Protein 9FD0 (pdb70)

GO terms:
  GO:0004169 dolichyl-phosphate-mannose-protein mannosyltransferase activity (F, IDA)
  GO:1900101 regulation of endoplasmic reticulum unfolded protein response (P, IGI)
  GO:0035269 protein O-linked glycosylation via mannose (P, IMP)
  GO:0005783 endoplasmic reticulum (C, HDA)
  GO:0004169 dolichyl-phosphate-mannose-protein mannosyltransferase activity (F, IMP)
  GO:0006493 protein O-linked glycosylation (P, IMP)
  GO:0097586 dolichyl-phosphate-mannose-protein mannosyltransferase Pmt4p homodimer complex (C, IPI)
  GO:0042802 identical protein binding (F, IPI)
  GO:0035269 protein O-linked glycosylation via mannose (P, IDA)
  GO:0005789 endoplasmic reticulum membrane (C, IDA)

Nearest PDB structures (foldseek):
  3mal-assembly2_B  TM=9.176E-01  e=1.735E-12  Arabidopsis thaliana
  1t9f-assembly1_A  TM=8.765E-01  e=1.478E-12  Caenorhabditis elegans
  6p28-assembly1_A  TM=8.175E-01  e=3.660E-12  Saccharomyces cerevisiae
  8tkf-assembly1_A  TM=7.641E-01  e=5.743E-09  Homo sapiens
  8tkd-assembly1_A  TM=7.663E-01  e=5.999E-08  Homo sapiens

InterPro domains:
  IPR003342 ArnT-like, N-terminal domain [PF02366] (58-305)
  IPR016093 MIR motif [PF02815] (345-503)
  IPR016093 MIR motif [PS50919] (331-391)
  IPR016093 MIR motif [PS50919] (399-458)
  IPR016093 MIR motif [PS50919] (464-521)
  IPR016093 MIR motif [SM00472] (331-391)
  IPR016093 MIR motif [SM00472] (399-458)
  IPR016093 MIR motif [SM00472] (464-521)
  IPR027005 O-mannosyl-transferase-like [PTHR10050] (36-755)
  IPR032421 Protein O-mannosyl-transferase, C-terminal four TM domain [PF16192] (541-755)
  IPR036300 Mir domain superfamily [SSF82109] (332-521)

Sequence (218 aa):
HHHHHPMSDSKTVNYFDIITIKHQDTDAFLHSHLARYPQRYEDGRISSAGQQVTGYTHPDFNNQWEVVLPPHGSDVGKGQAVLLNQHIRLRHVATDTYLLAHDVASPFYPTNEEITTVTLEEGDGELYPETLFAFQPLKKSDEGHVLKSKTVSFRLFHVDTSVALWTHNDELLPDWGFQQQEINGNKKVIDPSNNWVVDEIVNLDEVRKVYIPKVVKPL

Organism: Saccharomyces cerevisiae (strain ATCC 204508 / S288c) (NCBI:txid559292)

Solvent-accessible surface area: 11034 Å² total; per-residue (Å²): 199,130,92,131,47,69,131,93,45,24,18,38,0,10,6,53,0,33,0,9,0,47,0,72,97,19,86,0,15,0,7,0,20,142,30,137,5,34,144,154,12,158,98,34,55,105,11,49,38,8,8,1,1,0,2,58,62,99,120,60,115,37,1,30,0,27,0,24,17,42,92,88,51,148,31,45,152,58,74,24,0,48,9,58,58,79,0,7,0,48,0,33,39,30,65,15,14,0,2,0,29,117,41,27,0,6,58,68,78,100,18,6,0,0,3,8,16,71,68,156,80,0,59,40,172,60,39,65,42,0,21,0,4,0,30,7,70,146,177,98,50,81,41,95,62,0,69,1,62,96,28,40,0,26,0,34,0,47,78,37,62,1,0,0,33,2,12,88,113,91,83,5,44,112,60,0,114,110,23,8,1,0,0,0,16,119,127,32,138,41,98,23,0,19,0,21,0,25,54,13,62,55,28,58,111,132,29,75,53,68,122,48,196,140,135,177,122,227

Radius of gyration: 17.71 Å; Cα contacts (8 Å, |Δi|>4): 526; chains: 1; bounding box: 41×59×38 Å

Secondary structure (DSSP, 8-state):
--EEPPTTS--B-BTT-EEEEEETTT-PEEEEEEEE--SB-TTS-B----EEEEEE-S--GGG-EEEEPPTT----TT-B-BTT-EEEEEETTTTEEEEEEEEE-SS-TTSEEEEEE-HHHHTTTTGGGG-EEEE-SSGGGTTPBPBTTT--EEEEETTTTEEEEE--SS---GGGTTPEEEEEES-TT-GGGEEEEEEETT--HHHHEEPPPPPPP-

Structure (mmCIF, N/CA/C/O backbone):
data_9FD0
#
_entry.id   9FD0
#
_cell.length_a   48.593
_cell.length_b   56.767
_cell.length_c   78.216
_cell.angle_alpha   90.00
_cell.angle_beta   90.00
_cell.angle_gamma   90.00
#
_symmetry.space_group_name_H-M   'P 21 21 21'
#
loop_
_entity.id
_entity.type
_entity.pdbx_description
1 polymer 'Dolichyl-phosphate-mannose--protein mannosyltransferase 4'
2 non-polymer '4-(2-HYDROXYETHYL)-1-PIPERAZINE ETHANESULFONIC ACID'
3 non-polymer GLYCEROL
4 water water
#
loop_
_atom_site.group_PDB
_atom_site.id
_atom_site.type_symbol
_atom_site.label_atom_id
_atom_site.label_alt_id
_atom_site.label_comp_id
_atom_site.label_asym_id
_atom_site.label_entity_id
_atom_site.label_seq_id
_atom_site.pdbx_PDB_ins_code
_atom_site.Cartn_x
_atom_site.Cartn_y
_atom_site.Cartn_z
_atom_site.occupancy
_atom_site.B_iso_or_equiv
_atom_site.auth_seq_id
_atom_site.auth_comp_id
_atom_site.auth_asym_id
_atom_site.auth_atom_id
_atom_site.pdbx_PDB_model_num
ATOM 1 N N . HIS A 1 4 ? 6.497 37.937 -5.007 1.00 31.15 322 HIS A N 1
ATOM 2 C CA . HIS A 1 4 ? 7.570 36.936 -5.011 1.00 30.68 322 HIS A CA 1
ATOM 3 C C . HIS A 1 4 ? 7.033 35.488 -5.139 1.00 28.56 322 HIS A C 1
ATOM 4 O O . HIS A 1 4 ? 7.328 34.767 -6.117 1.00 29.61 322 HIS A O 1
ATOM 12 N N . HIS A 1 5 ? 6.187 35.095 -4.182 1.00 26.77 323 HIS A N 1
ATOM 13 C CA . HIS A 1 5 ? 5.578 33.764 -4.201 1.00 25.33 323 HIS A CA 1
ATOM 14 C C . HIS A 1 5 ? 4.493 33.644 -5.246 1.00 23.27 323 HIS A C 1
ATOM 15 O O . HIS A 1 5 ? 3.663 34.542 -5.393 1.00 24.45 323 HIS A O 1
ATOM 29 N N . HIS A 1 6 ? 4.499 32.523 -5.978 1.00 18.64 324 HIS A N 1
ATOM 30 C CA . HIS A 1 6 ? 3.406 32.161 -6.862 1.00 17.71 324 HIS A CA 1
ATOM 31 C C . HIS A 1 6 ? 2.749 30.862 -6.389 1.00 15.42 324 HIS A C 1
ATOM 32 O O . HIS A 1 6 ? 3.292 30.118 -5.556 1.00 16.52 324 HIS A O 1
ATOM 46 N N . HIS A 1 7 ? 1.545 30.621 -6.878 1.00 15.09 325 HIS A N 1
ATOM 47 C CA . HIS A 1 7 ? 0.849 29.372 -6.590 1.00 16.19 325 HIS A CA 1
ATOM 48 C C . HIS A 1 7 ? 0.923 28.456 -7.811 1.00 14.02 325 HIS A C 1
ATOM 49 O O . HIS A 1 7 ? 0.643 28.891 -8.941 1.00 14.38 325 HIS A O 1
ATOM 63 N N . HIS A 1 8 ? 1.353 27.211 -7.586 1.00 12.94 326 HIS A N 1
ATOM 64 C CA . HIS A 1 8 ? 1.388 26.278 -8.694 1.00 12.85 326 HIS A CA 1
ATOM 65 C C . HIS A 1 8 ? 0.001 26.116 -9.303 1.00 13.56 326 HIS A C 1
ATOM 66 O O . HIS A 1 8 ? -0.975 25.859 -8.601 1.00 13.81 326 HIS A O 1
ATOM 80 N N . PRO A 1 9 ? -0.101 26.110 -10.631 1.00 13.51 327 PRO A N 1
ATOM 81 C CA . PRO A 1 9 ? -1.312 25.607 -11.259 1.00 13.45 327 PRO A CA 1
ATOM 82 C C . PRO A 1 9 ? -1.463 24.116 -11.039 1.00 14.53 327 PRO A C 1
ATOM 83 O O . PRO A 1 9 ? -0.518 23.417 -10.668 1.00 13.95 327 PRO A O 1
ATOM 94 N N . MET A 1 10 ? -2.681 23.639 -11.329 1.00 15.75 328 MET A N 1
ATOM 95 C CA . MET A 1 10 ? -2.990 22.230 -11.194 1.00 19.18 328 MET A CA 1
ATOM 96 C C . MET A 1 10 ? -2.071 21.379 -12.049 1.00 18.39 328 MET A C 1
ATOM 97 O O . MET A 1 10 ? -1.746 20.255 -11.695 1.00 19.36 328 MET A O 1
ATOM 111 N N . SER A 1 11 ? -1.652 21.904 -13.169 1.00 17.27 329 SER A N 1
ATOM 112 C CA . SER A 1 11 ? -0.996 21.115 -14.186 1.00 17.28 329 SER A CA 1
ATOM 113 C C . SER A 1 11 ? 0.511 20.923 -13.937 1.00 17.14 329 SER A C 1
ATOM 114 O O . SER A 1 11 ? 1.102 20.125 -14.687 1.00 18.86 329 SER A O 1
ATOM 122 N N . ASP A 1 12 ? 1.127 21.670 -12.988 1.00 17.60 330 ASP A N 1
ATOM 123 C CA . ASP A 1 12 ? 2.527 21.674 -12.597 1.00 18.05 330 ASP A CA 1
ATOM 124 C C . ASP A 1 12 ? 2.822 20.395 -11.783 1.00 15.87 330 ASP A C 1
ATOM 125 O O . ASP A 1 12 ? 1.933 19.813 -11.120 1.00 16.39 330 ASP A O 1
ATOM 134 N N . SER A 1 13 ? 4.094 19.999 -11.786 1.00 15.62 331 SER A N 1
ATOM 135 C CA . SER A 1 13 ? 4.598 18.889 -10.969 1.00 14.67 331 SER A CA 1
ATOM 136 C C . SER A 1 13 ? 4.883 19.289 -9.526 1.00 13.73 331 SER A C 1
ATOM 137 O O . SER A 1 13 ? 5.265 20.426 -9.238 1.00 15.43 331 SER A O 1
ATOM 145 N N . LYS A 1 14 ? 4.640 18.358 -8.604 1.00 12.22 332 LYS A N 1
ATOM 146 C CA . LYS A 1 14 ? 5.044 18.483 -7.204 1.00 12.20 332 LYS A CA 1
ATOM 147 C C . LYS A 1 14 ? 5.688 17.197 -6.740 1.00 11.93 332 LYS A C 1
ATOM 148 O O . LYS A 1 14 ? 5.382 16.121 -7.264 1.00 12.05 332 LYS A O 1
ATOM 167 N N . THR A 1 15 ? 6.544 17.284 -5.721 1.00 12.42 333 THR A N 1
ATOM 168 C CA . THR A 1 15 ? 7.066 16.052 -5.113 1.00 11.30 333 THR A CA 1
ATOM 169 C C . THR A 1 15 ? 5.962 15.263 -4.440 1.00 11.16 333 THR A C 1
ATOM 170 O O . THR A 1 15 ? 5.081 15.827 -3.780 1.00 12.27 333 THR A O 1
ATOM 181 N N . VAL A 1 16 ? 6.003 13.929 -4.615 1.00 9.92 334 VAL A N 1
ATOM 182 C CA . VAL A 1 16 ? 5.084 13.041 -3.944 1.00 9.74 334 VAL A CA 1
ATOM 183 C C . VAL A 1 16 ? 5.719 12.549 -2.652 1.00 9.94 334 VAL A C 1
ATOM 184 O O . VAL A 1 16 ? 6.887 12.104 -2.632 1.00 10.97 334 VAL A O 1
ATOM 197 N N . ASN A 1 17 ? 4.989 12.721 -1.543 1.00 9.23 335 ASN A N 1
ATOM 198 C CA . ASN A 1 17 ? 5.457 12.311 -0.225 1.00 9.76 335 ASN A CA 1
ATOM 199 C C . ASN A 1 17 ? 4.638 11.126 0.309 1.00 9.94 335 ASN A C 1
ATOM 200 O O . ASN A 1 17 ? 3.481 10.935 -0.034 1.00 10.54 335 ASN A O 1
ATOM 211 N N . TYR A 1 18 ? 5.236 10.383 1.246 1.00 11.28 336 TYR A N 1
ATOM 212 C CA . TYR A 1 18 ? 4.481 9.355 1.935 1.00 12.57 336 TYR A CA 1
ATOM 213 C C . TYR A 1 18 ? 3.284 10.007 2.587 1.00 9.80 336 TYR A C 1
ATOM 214 O O . TYR A 1 18 ? 3.350 11.143 3.081 1.00 12.24 336 TYR A O 1
ATOM 232 N N . PHE A 1 19 ? 2.179 9.283 2.620 1.00 10.29 337 PHE A N 1
ATOM 233 C CA . PHE A 1 19 ? 0.886 9.686 3.135 1.00 11.94 337 PHE A CA 1
ATOM 234 C C . PHE A 1 19 ? 0.161 10.639 2.235 1.00 11.55 337 PHE A C 1
ATOM 235 O O . PHE A 1 19 ? -0.957 11.020 2.544 1.00 13.58 337 PHE A O 1
ATOM 252 N N . ASP A 1 20 ? 0.712 10.963 1.086 1.00 10.27 338 ASP A N 1
ATOM 253 C CA . ASP A 1 20 ? -0.090 11.640 0.097 1.00 9.82 338 ASP A CA 1
ATOM 254 C C . ASP A 1 20 ? -1.193 10.737 -0.413 1.00 9.24 338 ASP A C 1
ATOM 255 O O . ASP A 1 20 ? -1.029 9.501 -0.500 1.00 9.94 338 ASP A O 1
ATOM 264 N N . ILE A 1 21 ? -2.277 11.359 -0.844 1.00 10.54 339 ILE A N 1
ATOM 265 C CA . ILE A 1 21 ? -3.343 10.691 -1.576 1.00 10.75 339 ILE A CA 1
ATOM 266 C C . ILE A 1 21 ? -3.191 11.121 -3.029 1.00 11.21 339 ILE A C 1
ATOM 267 O O . ILE A 1 21 ? -3.146 12.300 -3.325 1.00 11.09 339 ILE A O 1
ATOM 283 N N . ILE A 1 22 ? -2.989 10.143 -3.868 1.00 9.53 340 ILE A N 1
ATOM 284 C CA . ILE A 1 22 ? -2.618 10.365 -5.259 1.00 9.63 340 ILE A CA 1
ATOM 285 C C . ILE A 1 22 ? -3.587 9.650 -6.200 1.00 9.65 340 ILE A C 1
ATOM 286 O O . ILE A 1 22 ? -4.277 8.673 -5.854 1.00 9.22 340 ILE A O 1
ATOM 302 N N . THR A 1 23 ? -3.540 10.081 -7.465 1.00 8.19 341 THR A N 1
ATOM 303 C CA . THR A 1 23 ? -4.104 9.306 -8.575 1.00 8.73 341 THR A CA 1
ATOM 304 C C . THR A 1 23 ? -2.949 8.929 -9.500 1.00 8.46 341 THR A C 1
ATOM 305 O O . THR A 1 23 ? -1.948 9.624 -9.586 1.00 8.38 341 THR A O 1
ATOM 316 N N . ILE A 1 24 ? -3.079 7.771 -10.163 1.00 8.32 342 ILE A N 1
ATOM 317 C CA . ILE A 1 24 ? -2.028 7.134 -10.945 1.00 8.93 342 ILE A CA 1
ATOM 318 C C . ILE A 1 24 ? -2.590 6.831 -12.330 1.00 8.30 342 ILE A C 1
ATOM 319 O O . ILE A 1 24 ? -3.634 6.196 -12.448 1.00 8.29 342 ILE A O 1
ATOM 335 N N . LYS A 1 25 ? -1.987 7.420 -13.351 1.00 9.10 343 LYS A N 1
ATOM 336 C CA . LYS A 1 25 ? -2.497 7.442 -14.716 1.00 9.39 343 LYS A CA 1
ATOM 337 C C . LYS A 1 25 ? -1.571 6.656 -15.638 1.00 6.92 343 LYS A C 1
ATOM 338 O O . LYS A 1 25 ? -0.344 6.848 -15.664 1.00 5.63 343 LYS A O 1
ATOM 357 N N . HIS A 1 26 ? -2.196 5.862 -16.489 1.00 8.92 344 HIS A N 1
ATOM 358 C CA . HIS A 1 26 ? -1.487 5.026 -17.449 1.00 8.59 344 HIS A CA 1
ATOM 359 C C . HIS A 1 26 ? -1.153 5.843 -18.713 1.00 8.15 344 HIS A C 1
ATOM 360 O O . HIS A 1 26 ? -2.028 6.545 -19.251 1.00 9.51 344 HIS A O 1
ATOM 374 N N . GLN A 1 27 ? 0.111 5.786 -19.131 1.00 7.22 345 GLN A N 1
ATOM 375 C CA . GLN A 1 27 ? 0.521 6.716 -20.202 1.00 8.86 345 GLN A CA 1
ATOM 376 C C . GLN A 1 27 ? -0.193 6.418 -21.515 1.00 9.69 345 GLN A C 1
ATOM 377 O O . GLN A 1 27 ? -0.579 7.325 -22.244 1.00 11.25 345 GLN A O 1
ATOM 391 N N . ASP A 1 28 ? -0.302 5.148 -21.868 1.00 9.56 346 ASP A N 1
ATOM 392 C CA . ASP A 1 28 ? -0.797 4.885 -23.222 1.00 10.07 346 ASP A CA 1
ATOM 393 C C . ASP A 1 28 ? -2.300 5.055 -23.382 1.00 11.28 346 ASP A C 1
ATOM 394 O O . ASP A 1 28 ? -2.749 5.399 -24.490 1.00 13.67 346 ASP A O 1
ATOM 403 N N . THR A 1 29 ? -3.088 4.845 -22.316 1.00 9.37 347 THR A N 1
ATOM 404 C CA . THR A 1 29 ? -4.537 4.906 -22.393 1.00 9.47 347 THR A CA 1
ATOM 405 C C . THR A 1 29 ? -5.156 6.097 -21.629 1.00 10.30 347 THR A C 1
ATOM 406 O O . THR A 1 29 ? -6.355 6.343 -21.746 1.00 11.19 347 THR A O 1
ATOM 417 N N . ASP A 1 30 ? -4.377 6.793 -20.804 1.00 9.58 348 ASP A N 1
ATOM 418 C CA . ASP A 1 30 ? -4.891 7.883 -19.993 1.00 9.57 348 ASP A CA 1
ATOM 419 C C . ASP A 1 30 ? -5.859 7.414 -18.925 1.00 9.01 348 ASP A C 1
ATOM 420 O O . ASP A 1 30 ? -6.519 8.215 -18.265 1.00 10.12 348 ASP A O 1
ATOM 429 N N . ALA A 1 31 ? -5.895 6.119 -18.636 1.00 8.40 349 ALA A N 1
ATOM 430 C CA . ALA A 1 31 ? -6.766 5.588 -17.588 1.00 7.72 349 ALA A CA 1
ATOM 431 C C . ALA A 1 31 ? -6.142 5.695 -16.197 1.00 7.32 349 ALA A C 1
ATOM 432 O O . ALA A 1 31 ? -4.956 5.546 -16.023 1.00 7.67 349 ALA A O 1
ATOM 439 N N . PHE A 1 32 ? -6.982 5.969 -15.196 1.00 8.47 350 PHE A N 1
ATOM 440 C CA . PHE A 1 32 ? -6.575 5.981 -13.796 1.00 8.19 350 PHE A CA 1
ATOM 441 C C . PHE A 1 32 ? -6.704 4.605 -13.212 1.00 8.54 350 PHE A C 1
ATOM 442 O O . PHE A 1 32 ? -7.689 3.926 -13.478 1.00 9.24 350 PHE A O 1
ATOM 459 N N . LEU A 1 33 ? -5.747 4.262 -12.350 1.00 7.68 351 LEU A N 1
ATOM 460 C CA . LEU A 1 33 ? -5.881 3.081 -11.488 1.00 8.30 351 LEU A CA 1
ATOM 461 C C . LEU A 1 33 ? -7.075 3.276 -10.572 1.00 8.82 351 LEU A C 1
ATOM 462 O O . LEU A 1 33 ? -7.118 4.230 -9.803 1.00 8.58 351 LEU A O 1
ATOM 478 N N . HIS A 1 34 ? -8.044 2.384 -10.620 1.00 8.43 352 HIS A N 1
ATOM 479 C CA . HIS A 1 34 ? -9.382 2.569 -10.063 1.00 8.55 352 HIS A CA 1
ATOM 480 C C . HIS A 1 34 ? -9.805 1.320 -9.326 1.00 9.85 352 HIS A C 1
ATOM 481 O O . HIS A 1 34 ? -9.396 0.209 -9.667 1.00 8.10 352 HIS A O 1
ATOM 495 N N . SER A 1 35 ? -10.573 1.500 -8.278 1.00 9.64 353 SER A N 1
ATOM 496 C CA . SER A 1 35 ? -11.200 0.358 -7.631 1.00 8.57 353 SER A CA 1
ATOM 497 C C . SER A 1 35 ? -12.593 0.764 -7.142 1.00 9.56 353 SER A C 1
ATOM 498 O O . SER A 1 35 ? -12.973 1.942 -7.147 1.00 10.16 353 SER A O 1
ATOM 506 N N . HIS A 1 36 ? -13.401 -0.223 -6.746 1.00 10.64 354 HIS A N 1
ATOM 507 C CA . HIS A 1 36 ? -14.780 0.022 -6.352 1.00 11.70 354 HIS A CA 1
ATOM 508 C C . HIS A 1 36 ? -15.265 -1.255 -5.651 1.00 12.16 354 HIS A C 1
ATOM 509 O O . HIS A 1 36 ? -14.513 -2.227 -5.504 1.00 14.06 354 HIS A O 1
ATOM 523 N N . LEU A 1 37 ? -16.503 -1.227 -5.144 1.00 12.14 355 LEU A N 1
ATOM 524 C CA . LEU A 1 37 ? -16.971 -2.337 -4.294 1.00 12.91 355 LEU A CA 1
ATOM 525 C C . LEU A 1 37 ? -17.175 -3.634 -5.063 1.00 12.74 355 LEU A C 1
ATOM 526 O O . LEU A 1 37 ? -17.132 -4.719 -4.460 1.00 13.48 355 LEU A O 1
ATOM 542 N N . ALA A 1 38 ? -17.448 -3.552 -6.356 1.00 12.09 356 ALA A N 1
ATOM 543 C CA . ALA A 1 38 ? -17.771 -4.742 -7.140 1.00 13.56 356 ALA A CA 1
ATOM 544 C C . ALA A 1 38 ? -16.620 -5.721 -7.100 1.00 12.99 356 ALA A C 1
ATOM 545 O O . ALA A 1 38 ? -15.451 -5.332 -7.095 1.00 12.19 356 ALA A O 1
ATOM 552 N N . ARG A 1 39 ? -16.975 -7.010 -7.152 1.00 14.34 357 ARG A N 1
ATOM 553 C CA . ARG A 1 39 ? -16.008 -8.082 -7.089 1.00 14.48 357 ARG A CA 1
ATOM 554 C C . ARG A 1 39 ? -15.872 -8.821 -8.423 1.00 13.47 357 ARG A C 1
ATOM 555 O O . ARG A 1 39 ? -16.782 -8.788 -9.260 1.00 14.23 357 ARG A O 1
ATOM 576 N N . TYR A 1 40 ? -14.759 -9.491 -8.606 1.00 12.30 358 TYR A N 1
ATOM 577 C CA . TYR A 1 40 ? -14.614 -10.330 -9.822 1.00 12.05 358 TYR A CA 1
ATOM 578 C C . TYR A 1 40 ? -15.640 -11.446 -9.776 1.00 13.53 358 TYR A C 1
ATOM 579 O O . TYR A 1 40 ? -15.896 -12.001 -8.684 1.00 14.88 358 TYR A O 1
ATOM 597 N N . PRO A 1 41 ? -16.191 -11.859 -10.923 1.00 14.36 359 PRO A N 1
ATOM 598 C CA . PRO A 1 41 ? -17.056 -13.041 -10.946 1.00 16.74 359 PRO A CA 1
ATOM 599 C C . PRO A 1 41 ? -16.313 -14.216 -10.373 1.00 16.92 359 PRO A C 1
ATOM 600 O O . PRO A 1 41 ? -15.117 -14.386 -10.583 1.00 16.51 359 PRO A O 1
ATOM 611 N N . GLN A 1 42 ? -17.059 -15.097 -9.693 1.00 19.08 360 GLN A N 1
ATOM 612 C CA . GLN A 1 42 ? -16.414 -16.264 -9.136 1.00 19.72 360 GLN A CA 1
ATOM 613 C C . GLN A 1 42 ? -15.763 -17.133 -10.201 1.00 19.40 360 GLN A C 1
ATOM 614 O O . GLN A 1 42 ? -14.645 -17.632 -10.028 1.00 19.02 360 GLN A O 1
ATOM 628 N N . ARG A 1 43 ? -16.440 -17.297 -11.323 1.00 19.26 361 ARG A N 1
ATOM 629 C CA . ARG A 1 43 ? -15.963 -18.130 -12.416 1.00 20.12 361 ARG A CA 1
ATOM 630 C C . ARG A 1 43 ? -16.182 -17.396 -13.721 1.00 21.25 361 ARG A C 1
ATOM 631 O O . ARG A 1 43 ? -17.240 -16.793 -13.935 1.00 21.95 361 ARG A O 1
ATOM 652 N N . TYR A 1 44 ? -15.159 -17.398 -14.572 1.00 21.04 362 TYR A N 1
ATOM 653 C CA . TYR A 1 44 ? -15.276 -16.786 -15.879 1.00 21.25 362 TYR A CA 1
ATOM 654 C C . TYR A 1 44 ? -15.956 -17.743 -16.851 1.00 22.93 362 TYR A C 1
ATOM 655 O O . TYR A 1 44 ? -16.138 -18.925 -16.564 1.00 24.00 362 TYR A O 1
ATOM 673 N N . GLU A 1 45 ? -16.280 -17.222 -18.052 1.00 25.50 363 GLU A N 1
ATOM 674 C CA . GLU A 1 45 ? -17.032 -18.020 -19.026 1.00 27.71 363 GLU A CA 1
ATOM 675 C C . GLU A 1 45 ? -16.247 -19.237 -19.502 1.00 26.16 363 GLU A C 1
ATOM 676 O O . GLU A 1 45 ? -16.855 -20.252 -19.892 1.00 27.23 363 GLU A O 1
ATOM 688 N N . ASP A 1 46 ? -14.920 -19.184 -19.454 1.00 24.63 364 ASP A N 1
ATOM 689 C CA . ASP A 1 46 ? -14.096 -20.321 -19.861 1.00 23.99 364 ASP A CA 1
ATOM 690 C C . ASP A 1 46 ? -13.898 -21.337 -18.745 1.00 23.55 364 ASP A C 1
ATOM 691 O O . ASP A 1 46 ? -13.141 -22.305 -18.922 1.00 23.91 364 ASP A O 1
ATOM 700 N N . GLY A 1 47 ? -14.485 -21.090 -17.576 1.00 22.82 365 GLY A N 1
ATOM 701 C CA . GLY A 1 47 ? -14.364 -21.987 -16.454 1.00 23.01 365 GLY A CA 1
ATOM 702 C C . GLY A 1 47 ? -13.269 -21.623 -15.457 1.00 22.78 365 GLY A C 1
ATOM 703 O O . GLY A 1 47 ? -13.223 -22.237 -14.397 1.00 23.36 365 GLY A O 1
ATOM 707 N N . ARG A 1 48 ? -12.374 -20.671 -15.755 1.00 21.84 366 ARG A N 1
ATOM 708 C CA . ARG A 1 48 ? -11.318 -20.345 -14.796 1.00 19.90 366 ARG A CA 1
ATOM 709 C C . ARG A 1 48 ? -11.971 -19.654 -13.619 1.00 19.86 366 ARG A C 1
ATOM 710 O O . ARG A 1 48 ? -12.996 -18.978 -13.776 1.00 21.54 366 ARG A O 1
ATOM 731 N N . ILE A 1 49 ? -11.403 -19.858 -12.426 1.00 20.26 367 ILE A N 1
ATOM 732 C CA . ILE A 1 49 ? -11.927 -19.187 -11.242 1.00 20.24 367 ILE A CA 1
ATOM 733 C C . ILE A 1 49 ? -11.032 -17.981 -10.894 1.00 19.25 367 ILE A C 1
ATOM 734 O O . ILE A 1 49 ? -9.799 -18.013 -11.035 1.00 20.20 367 ILE A O 1
ATOM 750 N N . SER A 1 50 ? -11.670 -16.911 -10.432 1.00 17.48 368 SER A N 1
ATOM 751 C CA . SER A 1 50 ? -10.944 -15.758 -9.945 1.00 16.64 368 SER A CA 1
ATOM 752 C C . SER A 1 50 ? -10.734 -15.906 -8.432 1.00 14.98 368 SER A C 1
ATOM 753 O O . SER A 1 50 ? -11.117 -16.902 -7.848 1.00 15.46 368 SER A O 1
ATOM 761 N N . SER A 1 51 ? -10.131 -14.906 -7.786 1.00 14.72 369 SER A N 1
ATOM 762 C CA . SER A 1 51 ? -10.084 -14.872 -6.329 1.00 14.77 369 SER A CA 1
ATOM 763 C C . SER A 1 51 ? -11.401 -14.416 -5.716 1.00 14.63 369 SER A C 1
ATOM 764 O O . SER A 1 51 ? -11.542 -14.474 -4.473 1.00 16.45 369 SER A O 1
ATOM 772 N N . ALA A 1 52 ? -12.358 -13.975 -6.536 1.00 14.70 370 ALA A N 1
ATOM 773 C CA . ALA A 1 52 ? -13.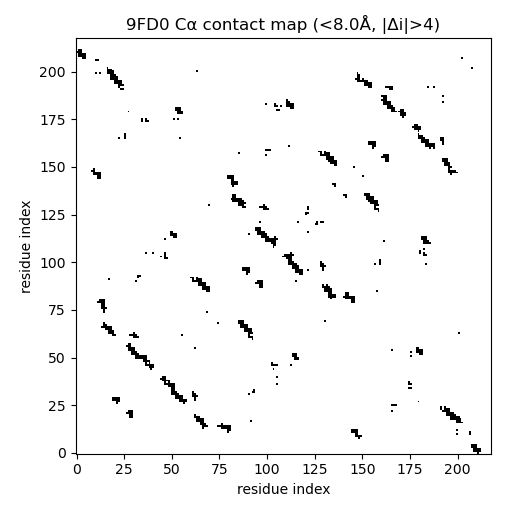612 -13.369 -6.120 1.00 14.88 370 ALA A CA 1
ATOM 774 C C . ALA A 1 52 ? -13.382 -12.085 -5.331 1.00 14.32 370 ALA A C 1
ATOM 775 O O . ALA A 1 52 ? -14.279 -11.628 -4.608 1.00 15.36 370 ALA A O 1
ATOM 782 N N . GLY A 1 53 ? -12.207 -11.515 -5.491 1.00 13.58 371 GLY A N 1
ATOM 783 C CA . GLY A 1 53 ? -11.831 -10.329 -4.742 1.00 13.18 371 GLY A CA 1
ATOM 784 C C . GLY A 1 53 ? -12.331 -9.055 -5.393 1.00 12.31 371 GLY A C 1
ATOM 785 O O . GLY A 1 53 ? -12.929 -9.055 -6.466 1.00 12.59 371 GLY A O 1
ATOM 789 N N . GLN A 1 54 ? -12.088 -7.944 -4.702 1.00 11.27 372 GLN A N 1
ATOM 790 C CA . GLN A 1 54 ? -12.466 -6.628 -5.194 1.00 11.07 372 GLN A CA 1
ATOM 791 C C . GLN A 1 54 ? -11.789 -6.347 -6.557 1.00 10.35 372 GLN A C 1
ATOM 792 O O . GLN A 1 54 ? -10.591 -6.547 -6.740 1.00 10.07 372 GLN A O 1
ATOM 806 N N . GLN A 1 55 ? -12.571 -5.842 -7.492 1.00 10.68 373 GLN A N 1
ATOM 807 C CA . GLN A 1 55 ? -12.033 -5.484 -8.796 1.00 10.43 373 GLN A CA 1
ATOM 808 C C . GLN A 1 55 ? -11.088 -4.281 -8.720 1.00 9.94 373 GLN A C 1
ATOM 809 O O . GLN A 1 55 ? -11.299 -3.322 -7.939 1.00 11.01 373 GLN A O 1
ATOM 823 N N . VAL A 1 56 ? -10.104 -4.277 -9.593 1.00 9.31 374 VAL A N 1
ATOM 824 C CA . VAL A 1 56 ? -9.267 -3.105 -9.861 1.00 9.12 374 VAL A CA 1
ATOM 825 C C . VAL A 1 56 ? -9.334 -2.921 -11.377 1.00 10.68 374 VAL A C 1
ATOM 826 O O . VAL A 1 56 ? -9.173 -3.889 -12.135 1.00 10.45 374 VAL A O 1
ATOM 839 N N . THR A 1 57 ? -9.598 -1.701 -11.803 1.00 9.78 375 THR A N 1
ATOM 840 C CA . THR A 1 57 ? -9.885 -1.397 -13.205 1.00 8.84 375 THR A CA 1
ATOM 841 C C . THR A 1 57 ? -9.142 -0.136 -13.610 1.00 9.37 375 THR A C 1
ATOM 842 O O . THR A 1 57 ? -8.564 0.566 -12.802 1.00 9.22 375 THR A O 1
ATOM 853 N N . GLY A 1 58 ? -9.207 0.164 -14.909 1.00 9.23 376 GLY A N 1
ATOM 854 C CA . GLY A 1 58 ? -8.785 1.459 -15.415 1.00 9.10 376 GLY A CA 1
ATOM 855 C C . GLY A 1 58 ? -9.978 2.302 -15.827 1.00 9.67 376 GLY A C 1
ATOM 856 O O . GLY A 1 58 ? -10.876 1.833 -16.550 1.00 9.62 376 GLY A O 1
ATOM 860 N N . TYR A 1 59 ? -10.019 3.545 -15.316 1.00 9.24 377 TYR A N 1
ATOM 861 C CA . TYR A 1 59 ? -11.170 4.394 -15.539 1.00 9.50 377 TYR A CA 1
ATOM 862 C C . TYR A 1 59 ? -10.641 5.757 -15.975 1.00 10.15 377 TYR A C 1
ATOM 863 O O . TYR A 1 59 ? -9.720 6.297 -15.352 1.00 11.51 377 TYR A O 1
ATOM 881 N N . THR A 1 60 ? -11.166 6.274 -17.093 1.00 10.58 378 THR A N 1
ATOM 882 C CA . THR A 1 60 ? -10.569 7.428 -17.749 1.00 13.12 378 THR A CA 1
ATOM 883 C C . THR A 1 60 ? -11.114 8.787 -17.326 1.00 15.62 378 THR A C 1
ATOM 884 O O . THR A 1 60 ? -10.855 9.746 -18.057 1.00 19.67 378 THR A O 1
ATOM 895 N N . HIS A 1 61 ? -11.874 8.900 -16.245 1.00 15.36 379 HIS A N 1
ATOM 896 C CA . HIS A 1 61 ? -12.437 10.165 -15.770 1.00 16.83 379 HIS A CA 1
ATOM 897 C C . HIS A 1 61 ? -12.088 10.406 -14.317 1.00 16.40 379 HIS A C 1
ATOM 898 O O . HIS A 1 61 ? -11.886 9.463 -13.564 1.00 14.93 379 HIS A O 1
ATOM 912 N N . PRO A 1 62 ? -12.017 11.651 -13.887 1.00 20.25 380 PRO A N 1
ATOM 913 C CA . PRO A 1 62 ? -11.774 11.926 -12.476 1.00 19.59 380 PRO A CA 1
ATOM 914 C C . PRO A 1 62 ? -12.858 11.346 -11.589 1.00 19.10 380 PRO A C 1
ATOM 915 O O . PRO A 1 62 ? -14.033 11.342 -11.935 1.00 21.23 380 PRO A O 1
ATOM 926 N N . ASP A 1 63 ? -12.436 10.794 -10.443 1.00 15.70 381 ASP A N 1
ATOM 927 C CA . ASP A 1 63 ? -13.369 10.135 -9.537 1.00 15.00 381 ASP A CA 1
ATOM 928 C C . ASP A 1 63 ? -12.669 9.865 -8.215 1.00 12.79 381 ASP A C 1
ATOM 929 O O . ASP A 1 63 ? -11.478 9.550 -8.173 1.00 11.22 381 ASP A O 1
ATOM 938 N N . PHE A 1 64 ? -13.432 9.982 -7.135 1.00 12.99 382 PHE A N 1
ATOM 939 C CA . PHE A 1 64 ? -12.935 9.632 -5.819 1.00 11.51 382 PHE A CA 1
ATOM 940 C C . PHE A 1 64 ? -12.354 8.227 -5.776 1.00 11.17 382 PHE A C 1
ATOM 941 O O . PHE A 1 64 ? -11.405 7.964 -5.038 1.00 11.75 382 PHE A O 1
ATOM 958 N N . ASN A 1 65 ? -12.947 7.313 -6.524 1.00 11.09 383 ASN A N 1
ATOM 959 C CA . ASN A 1 65 ? -12.492 5.924 -6.497 1.00 9.90 383 ASN A CA 1
ATOM 960 C C . ASN A 1 65 ? -11.137 5.719 -7.214 1.00 9.42 383 ASN A C 1
ATOM 961 O O . ASN A 1 65 ? -10.637 4.575 -7.295 1.00 9.22 383 ASN A O 1
ATOM 972 N N . ASN A 1 66 ? -10.545 6.766 -7.795 1.00 8.13 384 ASN A N 1
ATOM 973 C CA . ASN A 1 66 ? -9.185 6.752 -8.297 1.00 9.00 384 ASN A CA 1
ATOM 974 C C . ASN A 1 66 ? -8.135 7.058 -7.231 1.00 8.89 384 ASN A C 1
ATOM 975 O O . ASN A 1 66 ? -6.957 7.085 -7.540 1.00 8.59 384 ASN A O 1
ATOM 986 N N . GLN A 1 67 ? -8.521 7.375 -5.990 1.00 9.16 385 GLN A N 1
ATOM 987 C CA . GLN A 1 67 ? -7.583 7.880 -5.003 1.00 10.09 385 GLN A CA 1
ATOM 988 C C . GLN A 1 67 ? -6.971 6.747 -4.177 1.00 8.65 385 GLN A C 1
ATOM 989 O O . GLN A 1 67 ? -7.688 5.863 -3.665 1.00 9.63 385 GLN A O 1
ATOM 1003 N N . TRP A 1 68 ? -5.670 6.803 -4.033 1.00 8.81 386 TRP A N 1
ATOM 1004 C CA . TRP A 1 68 ? -4.878 5.827 -3.277 1.00 8.58 386 TRP A CA 1
ATOM 1005 C C . TRP A 1 68 ? -3.900 6.554 -2.365 1.00 8.64 386 TRP A C 1
ATOM 1006 O O . TRP A 1 68 ? -3.214 7.503 -2.772 1.00 9.95 386 TRP A O 1
ATOM 1027 N N . GLU A 1 69 ? -3.821 6.144 -1.090 1.00 8.68 387 GLU A N 1
ATOM 1028 C CA . GLU A 1 69 ? -2.825 6.693 -0.186 1.00 8.48 387 GLU A CA 1
ATOM 1029 C C . GLU A 1 69 ? -1.520 5.908 -0.334 1.00 8.86 387 GLU A C 1
ATOM 1030 O O . GLU A 1 69 ? -1.494 4.661 -0.297 1.00 9.70 387 GLU A O 1
ATOM 1042 N N . VAL A 1 70 ? -0.433 6.605 -0.521 1.00 10.05 388 VAL A N 1
ATOM 1043 C CA A VAL A 1 70 ? 0.873 5.991 -0.619 0.72 11.45 388 VAL A CA 1
ATOM 1044 C CA B VAL A 1 70 ? 0.870 5.974 -0.623 0.28 10.62 388 VAL A CA 1
ATOM 1045 C C . VAL A 1 70 ? 1.469 5.805 0.769 1.00 11.06 388 VAL A C 1
ATOM 1046 O O . VAL A 1 70 ? 1.618 6.791 1.523 1.00 11.65 388 VAL A O 1
ATOM 1069 N N . LEU A 1 71 ? 1.822 4.567 1.110 1.00 11.46 389 LEU A N 1
ATOM 1070 C CA . LEU A 1 71 ? 2.297 4.252 2.445 1.00 12.34 389 LEU A CA 1
ATOM 1071 C C . LEU A 1 71 ? 3.660 3.582 2.431 1.00 12.87 389 LEU A C 1
ATOM 1072 O O . LEU A 1 71 ? 4.024 2.916 1.450 1.00 11.83 389 LEU A O 1
ATOM 1088 N N . PRO A 1 72 ? 4.443 3.775 3.493 1.00 14.12 390 PRO A N 1
ATOM 1089 C CA . PRO A 1 72 ? 5.741 3.097 3.628 1.00 14.78 390 PRO A CA 1
ATOM 1090 C C . PRO A 1 72 ? 5.531 1.660 4.088 1.00 15.85 390 PRO A C 1
ATOM 1091 O O . PRO A 1 72 ? 4.433 1.297 4.516 1.00 15.55 390 PRO A O 1
ATOM 1102 N N . PRO A 1 73 ? 6.580 0.859 4.084 1.00 15.94 391 PRO A N 1
ATOM 1103 C CA . PRO A 1 73 ? 6.483 -0.499 4.664 1.00 15.74 391 PRO A CA 1
ATOM 1104 C C . PRO A 1 73 ? 6.305 -0.485 6.171 1.00 16.42 391 PRO A C 1
ATOM 1105 O O . PRO A 1 73 ? 6.505 0.529 6.853 1.00 17.13 391 PRO A O 1
ATOM 1116 N N . HIS A 1 74 ? 5.907 -1.627 6.688 1.00 15.86 392 HIS A N 1
ATOM 1117 C CA . HIS A 1 74 ? 5.909 -1.800 8.146 1.00 17.28 392 HIS A CA 1
ATOM 1118 C C . HIS A 1 74 ? 7.278 -1.515 8.738 1.00 20.39 392 HIS A C 1
ATOM 1119 O O . HIS A 1 74 ? 8.311 -1.761 8.137 1.00 21.82 392 HIS A O 1
ATOM 1133 N N . GLY A 1 75 ? 7.263 -1.030 9.970 1.00 23.47 393 GLY A N 1
ATOM 1134 C CA . GLY A 1 75 ? 8.449 -0.776 10.745 1.00 25.71 393 GLY A CA 1
ATOM 1135 C C . GLY A 1 75 ? 9.224 0.438 10.308 1.00 28.46 393 GLY A C 1
ATOM 1136 O O . GLY A 1 75 ? 10.375 0.596 10.694 1.00 30.35 393 GLY A O 1
ATOM 1140 N N . SER A 1 76 ? 8.659 1.263 9.451 1.00 30.06 394 SER A N 1
ATOM 1141 C CA . SER A 1 76 ? 9.335 2.483 9.046 1.00 32.40 394 SER A CA 1
ATOM 1142 C C . SER A 1 76 ? 8.958 3.568 10.053 1.00 33.87 394 SER A C 1
ATOM 1143 O O . SER A 1 76 ? 7.992 3.462 10.811 1.00 35.46 394 SER A O 1
ATOM 1151 N N . ASP A 1 77 ? 9.796 4.548 10.149 1.00 33.45 395 ASP A N 1
ATOM 1152 C CA . ASP A 1 77 ? 9.509 5.601 11.094 1.00 33.68 395 ASP A CA 1
ATOM 1153 C C . ASP A 1 77 ? 9.290 6.863 10.295 1.00 30.94 395 ASP A C 1
ATOM 1154 O O . ASP A 1 77 ? 10.116 7.748 10.383 1.00 32.15 395 ASP A O 1
ATOM 1164 N N . VAL A 1 78 ? 8.259 6.939 9.468 1.00 28.01 396 VAL A N 1
ATOM 1165 C CA . VAL A 1 78 ? 8.105 8.023 8.492 1.00 26.06 396 VAL A CA 1
ATOM 1166 C C . VAL A 1 78 ? 7.014 8.966 8.981 1.00 24.79 396 VAL A C 1
ATOM 1167 O O . VAL A 1 78 ? 5.912 8.531 9.344 1.00 24.68 396 VAL A O 1
ATOM 1180 N N . GLY A 1 79 ? 7.315 10.264 8.965 1.00 23.40 397 GLY A N 1
ATOM 1181 C CA . GLY A 1 79 ? 6.329 11.298 9.164 1.00 21.92 397 GLY A CA 1
ATOM 1182 C C . GLY A 1 79 ? 5.955 12.018 7.881 1.00 20.53 397 GLY A C 1
ATOM 1183 O O . GLY A 1 79 ? 6.051 11.475 6.770 1.00 20.51 397 GLY A O 1
ATOM 1187 N N . LYS A 1 80 ? 5.438 13.226 8.033 1.00 19.77 398 LYS A N 1
ATOM 1188 C CA . LYS A 1 80 ? 5.079 14.013 6.859 1.00 19.61 398 LYS A CA 1
ATOM 1189 C C . LYS A 1 80 ? 6.318 14.661 6.240 1.00 17.81 398 LYS A C 1
ATOM 1190 O O . LYS A 1 80 ? 7.391 14.799 6.860 1.00 18.77 398 LYS A O 1
ATOM 1209 N N . GLY A 1 81 ? 6.178 15.044 4.975 1.00 16.12 399 GLY A N 1
ATOM 1210 C CA . GLY A 1 81 ? 7.217 15.725 4.273 1.00 16.51 399 GLY A CA 1
ATOM 1211 C C . GLY A 1 81 ? 8.335 14.834 3.813 1.00 15.59 399 GLY A C 1
ATOM 1212 O O . GLY A 1 81 ? 9.436 15.355 3.540 1.00 16.91 399 GLY A O 1
ATOM 1216 N N . GLN A 1 82 ? 8.113 13.503 3.733 1.00 15.21 400 GLN A N 1
ATOM 1217 C CA . GLN A 1 82 ? 9.168 12.618 3.302 1.00 15.54 400 GLN A CA 1
ATOM 1218 C C . GLN A 1 82 ? 8.881 12.174 1.874 1.00 14.18 400 GLN A C 1
ATOM 1219 O O . GLN A 1 82 ? 7.910 11.445 1.614 1.00 13.27 400 GLN A O 1
ATOM 1233 N N . ALA A 1 83 ? 9.763 12.528 0.962 1.00 14.95 401 ALA A N 1
ATOM 1234 C CA . ALA A 1 83 ? 9.515 12.176 -0.434 1.00 15.01 401 ALA A CA 1
ATOM 1235 C C . ALA A 1 83 ? 9.600 10.680 -0.655 1.00 14.21 401 ALA A C 1
ATOM 1236 O O . ALA A 1 83 ? 10.444 9.998 -0.071 1.00 15.52 401 ALA A O 1
ATOM 1243 N N . VAL A 1 84 ? 8.764 10.191 -1.557 1.00 12.66 402 VAL A N 1
ATOM 1244 C CA . VAL A 1 84 ? 8.854 8.824 -2.077 1.00 12.88 402 VAL A CA 1
ATOM 1245 C C . VAL A 1 84 ? 9.993 8.825 -3.073 1.00 13.13 402 VAL A C 1
ATOM 1246 O O . VAL A 1 84 ? 10.064 9.696 -3.931 1.00 13.84 402 VAL A O 1
ATOM 1259 N N . LEU A 1 85 ? 10.858 7.808 -2.988 1.00 12.41 403 LEU A N 1
ATOM 1260 C CA . LEU A 1 85 ? 11.927 7.661 -3.954 1.00 14.34 403 LEU A CA 1
ATOM 1261 C C . LEU A 1 85 ? 11.654 6.471 -4.846 1.00 14.48 403 LEU A C 1
ATOM 1262 O O . LEU A 1 85 ? 11.102 5.454 -4.428 1.00 15.21 403 LEU A O 1
ATOM 1278 N N . LEU A 1 86 ? 12.100 6.621 -6.070 1.00 13.72 404 LEU A N 1
ATOM 1279 C CA . LEU A 1 86 ? 11.954 5.541 -7.051 1.00 13.99 404 LEU A CA 1
ATOM 1280 C C . LEU A 1 86 ? 12.644 4.279 -6.544 1.00 15.04 404 LEU A C 1
ATOM 1281 O O . LEU A 1 86 ? 13.776 4.324 -6.050 1.00 15.06 404 LEU A O 1
ATOM 1297 N N . ASN A 1 87 ? 11.963 3.139 -6.707 1.00 14.40 405 ASN A N 1
ATOM 1298 C CA . ASN A 1 87 ? 12.398 1.812 -6.339 1.00 15.45 405 ASN A CA 1
ATOM 1299 C C . ASN A 1 87 ? 12.277 1.485 -4.849 1.00 15.32 405 ASN A C 1
ATOM 1300 O O . ASN A 1 87 ? 12.539 0.348 -4.491 1.00 16.66 405 ASN A O 1
ATOM 1311 N N . GLN A 1 88 ? 11.876 2.439 -3.983 1.00 14.60 406 GLN A N 1
ATOM 1312 C CA . GLN A 1 88 ? 11.542 2.071 -2.615 1.00 14.03 406 GLN A CA 1
ATOM 1313 C C . GLN A 1 88 ? 10.290 1.212 -2.598 1.00 12.60 406 GLN A C 1
ATOM 1314 O O . GLN A 1 88 ? 9.381 1.393 -3.386 1.00 13.11 406 GLN A O 1
ATOM 1328 N N . HIS A 1 89 ? 10.196 0.313 -1.605 1.00 12.33 407 HIS A N 1
ATOM 1329 C CA . HIS A 1 89 ? 8.974 -0.442 -1.442 1.00 13.23 407 HIS A CA 1
ATOM 1330 C C . HIS A 1 89 ? 7.905 0.458 -0.867 1.00 13.45 407 HIS A C 1
ATOM 1331 O O . HIS A 1 89 ? 8.143 1.183 0.110 1.00 15.62 407 HIS A O 1
ATOM 1345 N N . ILE A 1 90 ? 6.728 0.374 -1.446 1.00 12.48 408 ILE A N 1
ATOM 1346 C CA . ILE A 1 90 ? 5.588 1.180 -1.059 1.00 12.78 408 ILE A CA 1
ATOM 1347 C C . ILE A 1 90 ? 4.340 0.310 -1.014 1.00 12.08 408 ILE A C 1
ATOM 1348 O O . ILE A 1 90 ? 4.285 -0.776 -1.608 1.00 12.12 408 ILE A O 1
ATOM 1364 N N . ARG A 1 91 ? 3.289 0.843 -0.404 1.00 10.45 409 ARG A N 1
ATOM 1365 C CA . ARG A 1 91 ? 1.982 0.254 -0.389 1.00 10.16 409 ARG A CA 1
ATOM 1366 C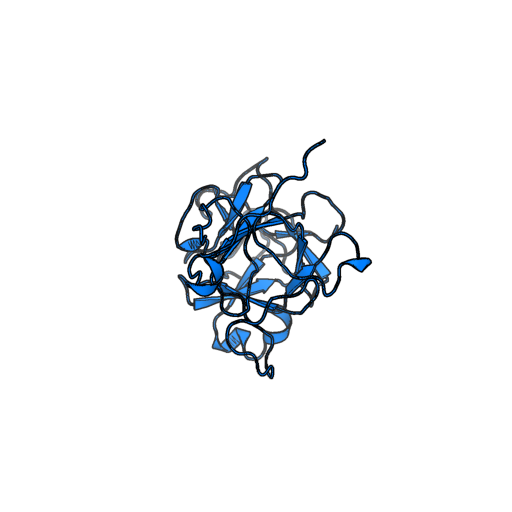 C . ARG A 1 91 ? 0.942 1.270 -0.810 1.00 10.16 409 ARG A C 1
ATOM 1367 O O . ARG A 1 91 ? 1.194 2.473 -0.678 1.00 9.93 409 ARG A O 1
ATOM 1388 N N . LEU A 1 92 ? -0.188 0.813 -1.362 1.00 9.32 410 LEU A N 1
ATOM 1389 C CA . LEU A 1 92 ? -1.230 1.696 -1.855 1.00 9.29 410 LEU A CA 1
ATOM 1390 C C . LEU A 1 92 ? -2.536 1.302 -1.228 1.00 9.87 410 LEU A C 1
ATOM 1391 O O . LEU A 1 92 ? -2.998 0.168 -1.372 1.00 11.53 410 LEU A O 1
ATOM 1407 N N . ARG A 1 93 ? -3.105 2.241 -0.472 1.00 9.56 411 ARG A N 1
ATOM 1408 C CA . ARG A 1 93 ? -4.382 2.021 0.175 1.00 9.78 411 ARG A CA 1
ATOM 1409 C C . ARG A 1 93 ? -5.483 2.746 -0.588 1.00 9.95 411 ARG A C 1
ATOM 1410 O O . ARG A 1 93 ? -5.439 3.959 -0.732 1.00 11.37 411 ARG A O 1
ATOM 1431 N N . HIS A 1 94 ? -6.456 2.007 -1.040 1.00 9.30 412 HIS A N 1
ATOM 1432 C CA . HIS A 1 94 ? -7.605 2.561 -1.749 1.00 9.57 412 HIS A CA 1
ATOM 1433 C C . HIS A 1 94 ? -8.477 3.370 -0.778 1.00 9.14 412 HIS A C 1
ATOM 1434 O O . HIS A 1 94 ? -9.021 2.827 0.186 1.00 10.54 412 HIS A O 1
ATOM 1448 N N . VAL A 1 95 ? -8.559 4.683 -0.982 1.00 9.06 413 VAL A N 1
ATOM 1449 C CA . VAL A 1 95 ? -9.194 5.547 0.017 1.00 9.66 413 VAL A CA 1
ATOM 1450 C C . VAL A 1 95 ? -10.681 5.277 0.158 1.00 11.52 413 VAL A C 1
ATOM 1451 O O . VAL A 1 95 ? -11.198 5.246 1.269 1.00 12.02 413 VAL A O 1
ATOM 1464 N N . ALA A 1 96 ? -11.402 5.066 -0.949 1.00 10.14 414 ALA A N 1
ATOM 1465 C CA . ALA A 1 96 ? -12.848 4.943 -0.855 1.00 11.59 414 ALA A CA 1
ATOM 1466 C C . ALA A 1 96 ? -13.259 3.678 -0.136 1.00 11.58 414 ALA A C 1
ATOM 1467 O O . ALA A 1 96 ? -14.318 3.671 0.481 1.00 15.22 414 ALA A O 1
ATOM 1474 N N . THR A 1 97 ? -12.472 2.595 -0.239 1.00 10.86 415 THR A N 1
ATOM 1475 C CA . THR A 1 97 ? -12.871 1.318 0.373 1.00 11.07 415 THR A CA 1
ATOM 1476 C C . THR A 1 97 ? -12.016 0.906 1.584 1.00 12.74 415 THR A C 1
ATOM 1477 O O . THR A 1 97 ? -12.362 -0.065 2.268 1.00 12.60 415 THR A O 1
ATOM 1488 N N . ASP A 1 98 ? -10.926 1.599 1.855 1.00 12.76 416 ASP A N 1
ATOM 1489 C CA . ASP A 1 98 ? -9.992 1.285 2.937 1.00 12.93 416 ASP A CA 1
ATOM 1490 C C . ASP A 1 98 ? -9.407 -0.128 2.802 1.00 11.89 416 ASP A C 1
ATOM 1491 O O . ASP A 1 98 ? -9.422 -0.907 3.759 1.00 12.92 416 ASP A O 1
ATOM 1500 N N . THR A 1 99 ? -8.875 -0.441 1.613 1.00 11.85 417 THR A N 1
ATOM 1501 C CA . THR A 1 99 ? -8.310 -1.751 1.270 1.00 10.43 417 THR A CA 1
ATOM 1502 C C . THR A 1 99 ? -6.929 -1.546 0.679 1.00 10.03 417 THR A C 1
ATOM 1503 O O . THR A 1 99 ? -6.655 -0.494 0.084 1.00 11.54 417 THR A O 1
ATOM 1514 N N . TYR A 1 100 ? -6.026 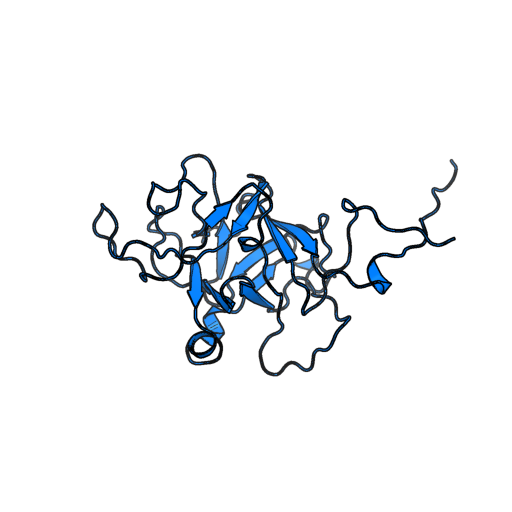-2.549 0.751 1.00 10.64 418 TYR A N 1
ATOM 1515 C CA . TYR A 1 100 ? -4.673 -2.417 0.193 1.00 10.19 418 TYR A CA 1
ATOM 1516 C C . TYR A 1 100 ? -4.615 -3.075 -1.215 1.00 10.27 418 TYR A C 1
ATOM 1517 O O . TYR A 1 100 ? -5.105 -4.220 -1.388 1.00 10.57 418 TYR A O 1
ATOM 1535 N N . LEU A 1 101 ? -3.946 -2.399 -2.154 1.00 9.82 419 LEU A N 1
ATOM 1536 C CA . LEU A 1 101 ? -3.667 -3.016 -3.453 1.00 8.87 419 LEU A CA 1
ATOM 1537 C C . LEU A 1 101 ? -2.858 -4.302 -3.222 1.00 9.26 419 LEU A C 1
ATOM 1538 O O . LEU A 1 101 ? -1.936 -4.349 -2.402 1.00 9.26 419 LEU A O 1
ATOM 1554 N N . LEU A 1 102 ? -3.165 -5.331 -4.018 1.00 8.78 420 LEU A N 1
ATOM 1555 C CA . LEU A 1 102 ? -2.516 -6.625 -3.930 1.00 10.69 420 LEU A CA 1
ATOM 1556 C C . LEU A 1 102 ? -2.488 -7.258 -5.327 1.00 11.12 420 LEU A C 1
ATOM 1557 O O . LEU A 1 102 ? -3.452 -7.125 -6.085 1.00 11.69 420 LEU A O 1
ATOM 1573 N N . ALA A 1 103 ? -1.378 -7.922 -5.640 1.00 11.27 421 ALA A N 1
ATOM 1574 C CA . ALA A 1 103 ? -1.325 -8.795 -6.819 1.00 11.35 421 ALA A CA 1
ATOM 1575 C C . ALA A 1 103 ? -0.929 -10.185 -6.330 1.00 11.28 421 ALA A C 1
ATOM 1576 O O . ALA A 1 103 ? -0.381 -10.350 -5.251 1.00 10.87 421 ALA A O 1
ATOM 1583 N N . HIS A 1 104 ? -1.187 -11.179 -7.184 1.00 12.48 422 HIS A N 1
ATOM 1584 C CA . HIS A 1 104 ? -0.894 -12.541 -6.799 1.00 12.41 422 HIS A CA 1
ATOM 1585 C C . HIS A 1 104 ? -0.988 -13.401 -8.058 1.00 12.57 422 HIS A C 1
ATOM 1586 O O . HIS A 1 104 ? -1.573 -12.987 -9.070 1.00 13.18 422 HIS A O 1
ATOM 1600 N N . ASP A 1 105 ? -0.432 -14.624 -7.964 1.00 13.45 423 ASP A N 1
ATOM 1601 C CA . ASP A 1 105 ? -0.378 -15.507 -9.123 1.00 13.45 423 ASP A CA 1
ATOM 1602 C C . ASP A 1 105 ? -1.690 -16.286 -9.269 1.00 13.61 423 ASP A C 1
ATOM 1603 O O . ASP A 1 105 ? -1.792 -17.511 -9.052 1.00 14.33 423 ASP A O 1
ATOM 1612 N N . VAL A 1 106 ? -2.692 -15.547 -9.688 1.00 12.84 424 VAL A N 1
ATOM 1613 C CA . VAL A 1 106 ? -4.028 -15.993 -10.077 1.00 12.75 424 VAL A CA 1
ATOM 1614 C C . VAL A 1 106 ? -4.301 -15.408 -11.458 1.00 12.59 424 VAL A C 1
ATOM 1615 O O . VAL A 1 106 ? -3.948 -14.262 -11.712 1.00 12.78 424 VAL A O 1
ATOM 1628 N N . ALA A 1 107 ? -4.799 -16.224 -12.373 1.00 11.92 425 ALA A N 1
ATOM 1629 C CA . ALA A 1 107 ? -4.995 -15.705 -13.721 1.00 11.99 425 ALA A CA 1
ATOM 1630 C C . ALA A 1 107 ? -5.993 -14.552 -13.724 1.00 11.38 425 ALA A C 1
ATOM 1631 O O . ALA A 1 107 ? -7.058 -14.554 -13.082 1.00 13.15 425 ALA A O 1
ATOM 1638 N N . SER A 1 108 ? -5.651 -13.545 -14.511 1.00 11.75 426 SER A N 1
ATOM 1639 C CA . SER A 1 108 ? -6.422 -12.327 -14.593 1.00 11.43 426 SER A CA 1
ATOM 1640 C C . SER A 1 108 ? -7.716 -12.517 -15.403 1.00 11.23 426 SER A C 1
ATOM 1641 O O . SER A 1 108 ? -7.935 -13.587 -16.007 1.00 11.14 426 SER A O 1
ATOM 1649 N N . PRO A 1 109 ? -8.587 -11.508 -15.454 1.00 11.51 427 PRO A N 1
ATOM 1650 C CA . PRO A 1 109 ? -9.900 -11.719 -16.084 1.00 11.71 427 PRO A CA 1
ATOM 1651 C C . PRO A 1 109 ? -9.803 -12.139 -17.544 1.00 10.88 427 PRO A C 1
ATOM 1652 O O . PRO A 1 109 ? -10.483 -13.071 -17.969 1.00 11.53 427 PRO A O 1
ATOM 1663 N N . PHE A 1 110 ? -9.030 -11.409 -18.332 1.00 10.45 428 PHE A N 1
ATOM 1664 C CA . PHE A 1 110 ? -8.954 -11.726 -19.760 1.00 11.13 428 PHE A CA 1
ATOM 1665 C C . PHE A 1 110 ? -7.673 -12.412 -20.177 1.00 11.64 428 PHE A C 1
ATOM 1666 O O . PHE A 1 110 ? -7.670 -13.074 -21.239 1.00 13.26 428 PHE A O 1
ATOM 1683 N N . TYR A 1 111 ? -6.578 -12.342 -19.411 1.00 11.41 429 TYR A N 1
ATOM 1684 C CA . TYR A 1 111 ? -5.256 -12.835 -19.848 1.00 11.41 429 TYR A CA 1
ATOM 1685 C C . TYR A 1 111 ? -4.859 -13.984 -18.921 1.00 11.04 429 TYR A C 1
ATOM 1686 O O . TYR A 1 111 ? -4.316 -13.742 -17.827 1.00 11.95 429 TYR A O 1
ATOM 1704 N N . PRO A 1 112 ? -5.061 -15.252 -19.308 1.00 10.79 430 PRO A N 1
ATOM 1705 C CA . PRO A 1 112 ? -4.737 -16.371 -18.396 1.00 11.99 430 PRO A CA 1
ATOM 1706 C C . PRO A 1 112 ? -3.311 -16.422 -17.927 1.00 11.60 430 PRO A C 1
ATOM 1707 O O . PRO A 1 112 ? -3.054 -17.112 -16.912 1.00 13.19 430 PRO A O 1
ATOM 1718 N N . THR A 1 113 ? -2.351 -15.845 -18.639 1.00 10.63 431 THR A N 1
ATOM 1719 C CA . THR A 1 113 ? -0.963 -15.909 -18.255 1.00 11.01 431 THR A CA 1
ATOM 1720 C C . THR A 1 113 ? -0.476 -14.637 -17.563 1.00 10.16 431 THR A C 1
ATOM 1721 O O . THR A 1 113 ? 0.723 -14.546 -17.245 1.00 11.70 431 THR A O 1
ATOM 1732 N N . ASN A 1 114 ? -1.362 -13.678 -17.309 1.00 10.93 432 ASN A N 1
ATOM 1733 C CA . ASN A 1 114 ? -1.059 -12.460 -16.538 1.00 10.78 432 ASN A CA 1
ATOM 1734 C C . ASN A 1 114 ? -1.809 -12.562 -15.216 1.00 9.25 432 ASN A C 1
ATOM 1735 O O . ASN A 1 114 ? -2.741 -13.354 -15.059 1.00 10.28 432 ASN A O 1
ATOM 1746 N N . GLU A 1 115 ? -1.394 -11.733 -14.231 1.00 9.25 433 GLU A N 1
ATOM 1747 C CA . GLU A 1 115 ? -1.873 -11.861 -12.871 1.00 9.91 433 GLU A CA 1
ATOM 1748 C C . GLU A 1 115 ? -3.072 -10.970 -12.544 1.00 10.75 433 GLU A C 1
ATOM 1749 O O . GLU A 1 115 ? -3.160 -9.813 -12.984 1.00 10.22 433 GLU A O 1
ATOM 1761 N N . GLU A 1 116 ? -3.947 -11.489 -11.696 1.00 10.91 434 GLU A N 1
ATOM 1762 C CA . GLU A 1 116 ? -5.062 -10.723 -11.160 1.00 10.52 434 GLU A CA 1
ATOM 1763 C C . GLU A 1 116 ? -4.557 -9.685 -10.163 1.00 10.47 434 GLU A C 1
ATOM 1764 O O . GLU A 1 116 ? -3.666 -9.962 -9.351 1.00 11.33 434 GLU A O 1
ATOM 1776 N N . ILE A 1 117 ? -5.111 -8.482 -10.271 1.00 9.63 435 ILE A N 1
ATOM 1777 C CA . ILE A 1 117 ? -4.876 -7.376 -9.312 1.00 8.98 435 ILE A CA 1
ATOM 1778 C C . ILE A 1 117 ? -6.156 -7.160 -8.539 1.00 9.71 435 ILE A C 1
ATOM 1779 O O . ILE A 1 117 ? -7.242 -7.101 -9.112 1.00 9.27 435 ILE A O 1
ATOM 1795 N N . THR A 1 118 ? -6.056 -7.073 -7.199 1.00 9.31 436 THR A N 1
ATOM 1796 C CA . THR A 1 118 ? -7.213 -6.932 -6.366 1.00 8.99 436 THR A CA 1
ATOM 1797 C C . THR A 1 118 ? -6.840 -6.006 -5.212 1.00 9.24 436 THR A C 1
ATOM 1798 O O . THR A 1 118 ? -5.795 -5.345 -5.254 1.00 8.80 436 THR A O 1
ATOM 1809 N N . THR A 1 119 ? -7.695 -5.988 -4.197 1.00 10.54 437 THR A N 1
ATOM 1810 C CA . THR A 1 119 ? -7.373 -5.302 -2.952 1.00 9.64 437 THR A CA 1
ATOM 1811 C C . THR A 1 119 ? -7.744 -6.247 -1.813 1.00 11.69 437 THR A C 1
ATOM 1812 O O . THR A 1 119 ? -8.503 -7.208 -2.010 1.00 14.42 437 THR A O 1
ATOM 1823 N N . VAL A 1 120 ? -7.162 -6.000 -0.635 1.00 10.05 438 VAL A N 1
ATOM 1824 C CA . VAL A 1 120 ? -7.475 -6.867 0.522 1.00 11.53 438 VAL A CA 1
ATOM 1825 C C . VAL A 1 120 ? -7.746 -5.995 1.735 1.00 10.74 438 VAL A C 1
ATOM 1826 O O . VAL A 1 120 ? -7.404 -4.809 1.782 1.00 10.00 438 VAL A O 1
ATOM 1839 N N . THR A 1 121 ? -8.397 -6.600 2.719 1.00 12.00 439 THR A N 1
ATOM 1840 C CA . THR A 1 121 ? -8.731 -5.868 3.962 1.00 11.81 439 THR A CA 1
ATOM 1841 C C . THR A 1 121 ? -7.464 -5.502 4.702 1.00 11.69 439 THR A C 1
ATOM 1842 O O . THR A 1 121 ? -6.400 -6.081 4.503 1.00 12.58 439 THR A O 1
ATOM 1853 N N . LEU A 1 122 ? -7.594 -4.523 5.612 1.00 12.77 440 LEU A N 1
ATOM 1854 C CA . LEU A 1 122 ? -6.450 -4.153 6.456 1.00 12.80 440 LEU A CA 1
ATOM 1855 C C . LEU A 1 122 ? -5.900 -5.354 7.210 1.00 13.63 440 LEU A C 1
ATOM 1856 O O . LEU A 1 122 ? -4.692 -5.525 7.323 1.00 13.85 440 LEU A O 1
ATOM 1872 N N . GLU A 1 123 ? -6.785 -6.136 7.808 1.00 14.63 441 GLU A N 1
ATOM 1873 C CA . GLU A 1 123 ? -6.338 -7.250 8.648 1.00 17.16 441 GLU A CA 1
ATOM 1874 C C . GLU A 1 123 ? -5.553 -8.256 7.837 1.00 16.77 441 GLU A C 1
ATOM 1875 O O . GLU A 1 123 ? -4.510 -8.730 8.271 1.00 16.98 441 GLU A O 1
ATOM 1887 N N . GLU A 1 124 ? -6.024 -8.567 6.638 1.00 15.48 442 GLU A N 1
ATOM 1888 C CA . GLU A 1 124 ? -5.282 -9.507 5.796 1.00 17.95 442 GLU A CA 1
ATOM 1889 C C . GLU A 1 124 ? -4.000 -8.885 5.289 1.00 16.34 442 GLU A C 1
ATOM 1890 O O . GLU A 1 124 ? -2.939 -9.493 5.254 1.00 16.82 442 GLU A O 1
ATOM 1902 N N . GLY A 1 125 ? -4.109 -7.658 4.811 1.00 14.39 443 GLY A N 1
ATOM 1903 C CA . GLY A 1 125 ? -2.959 -7.017 4.238 1.00 14.10 443 GLY A CA 1
ATOM 1904 C C . GLY A 1 125 ? -1.845 -6.628 5.174 1.00 15.06 443 GLY A C 1
ATOM 1905 O O . GLY A 1 125 ? -0.707 -6.477 4.726 1.00 15.54 443 GLY A O 1
ATOM 1909 N N . ASP A 1 126 ? -2.130 -6.424 6.442 1.00 15.24 444 ASP A N 1
ATOM 1910 C CA . ASP A 1 126 ? -1.105 -6.157 7.428 1.00 15.27 444 ASP A CA 1
ATOM 1911 C C . ASP A 1 126 ? -0.710 -7.422 8.179 1.00 17.51 444 ASP A C 1
ATOM 1912 O O . ASP A 1 126 ? 0.164 -7.368 9.054 1.00 18.22 444 ASP A O 1
ATOM 1921 N N . GLY A 1 127 ? -1.290 -8.558 7.808 1.00 18.28 445 GLY A N 1
ATOM 1922 C CA . GLY A 1 127 ? -0.940 -9.838 8.397 1.00 18.60 445 GLY A CA 1
ATOM 1923 C C . GLY A 1 127 ? -0.368 -10.790 7.365 1.00 18.59 445 GLY A C 1
ATOM 1924 O O . GLY A 1 127 ? 0.699 -10.517 6.791 1.00 18.80 445 GLY A O 1
ATOM 1928 N N . GLU A 1 128 ? -1.074 -11.897 7.106 1.00 19.39 446 GLU A N 1
ATOM 1929 C CA . GLU A 1 128 ? -0.505 -12.988 6.310 1.00 20.14 446 GLU A CA 1
ATOM 1930 C C . GLU A 1 128 ? -0.227 -12.569 4.879 1.00 17.50 446 GLU A C 1
ATOM 1931 O O . GLU A 1 128 ? 0.705 -13.073 4.252 1.00 18.13 446 GLU A O 1
ATOM 1943 N N . LEU A 1 129 ? -0.974 -11.602 4.377 1.00 16.30 447 LEU A N 1
ATOM 1944 C CA . LEU A 1 129 ? -0.813 -11.233 2.962 1.00 15.79 447 LEU A CA 1
ATOM 1945 C C . LEU A 1 129 ? 0.085 -10.006 2.787 1.00 14.44 447 LEU A C 1
ATOM 1946 O O . LEU A 1 129 ? 0.295 -9.528 1.655 1.00 13.75 447 LEU A O 1
ATOM 1962 N N . TYR A 1 130 ? 0.689 -9.525 3.868 1.00 13.82 448 TYR A N 1
ATOM 1963 C CA . TYR A 1 130 ? 1.553 -8.345 3.780 1.00 14.10 448 TYR A CA 1
ATOM 1964 C C . TYR A 1 130 ? 2.548 -8.389 2.631 1.00 13.61 448 TYR A C 1
ATOM 1965 O O . TYR A 1 130 ? 2.660 -7.379 1.895 1.00 13.58 448 TYR A O 1
ATOM 1983 N N . PRO A 1 131 ? 3.326 -9.429 2.453 1.00 13.09 449 PRO A N 1
ATOM 1984 C CA . PRO A 1 131 ? 4.355 -9.382 1.416 1.00 13.87 449 PRO A CA 1
ATOM 1985 C C . PRO A 1 131 ? 3.778 -9.082 0.036 1.00 14.03 449 PRO A C 1
ATOM 1986 O O . PRO A 1 131 ? 4.493 -8.555 -0.825 1.00 13.70 449 PRO A O 1
ATOM 1997 N N . GLU A 1 132 ? 2.519 -9.459 -0.203 1.00 12.69 450 GLU A N 1
ATOM 1998 C CA . GLU A 1 132 ? 1.886 -9.289 -1.503 1.00 13.35 450 GLU A CA 1
ATOM 1999 C C . GLU A 1 132 ? 1.305 -7.906 -1.697 1.00 11.97 450 GLU A C 1
ATOM 2000 O O . GLU A 1 132 ? 0.771 -7.619 -2.781 1.00 11.70 450 GLU A O 1
ATOM 2012 N N . THR A 1 133 ? 1.395 -7.065 -0.669 1.00 11.55 451 THR A N 1
ATOM 2013 C CA . THR A 1 133 ? 0.954 -5.673 -0.768 1.00 11.38 451 THR A CA 1
ATOM 2014 C C . THR A 1 133 ? 2.100 -4.727 -1.056 1.00 10.86 451 THR A C 1
ATOM 2015 O O . THR A 1 133 ? 1.881 -3.524 -1.137 1.00 11.87 451 THR A O 1
ATOM 2026 N N . LEU A 1 134 ? 3.302 -5.213 -1.270 1.00 11.13 452 LEU A N 1
ATOM 2027 C CA . LEU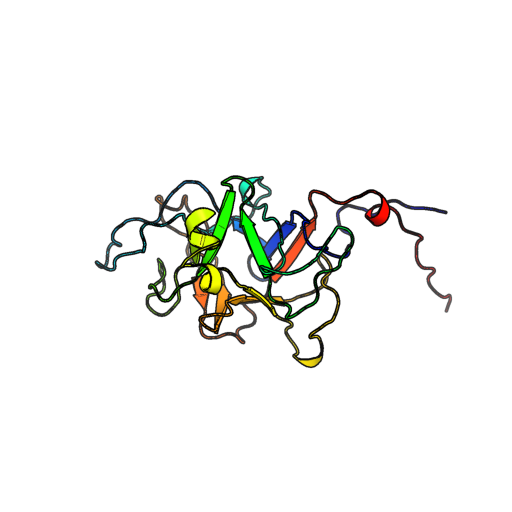 A 1 134 ? 4.452 -4.362 -1.560 1.00 12.02 452 LEU A CA 1
ATOM 2028 C C . LEU A 1 134 ? 4.641 -4.132 -3.051 1.00 11.93 452 LEU A C 1
ATOM 2029 O O . LEU A 1 134 ? 4.694 -5.080 -3.862 1.00 11.92 452 LEU A O 1
ATOM 2045 N N . PHE A 1 135 ? 4.690 -2.886 -3.401 1.00 11.53 453 PHE A N 1
ATOM 2046 C CA . PHE A 1 135 ? 4.954 -2.444 -4.779 1.00 10.83 453 PHE A CA 1
ATOM 2047 C C . PHE A 1 135 ? 6.165 -1.531 -4.780 1.00 10.99 453 PHE A C 1
ATOM 2048 O O . PHE A 1 135 ? 6.727 -1.151 -3.744 1.00 11.95 453 PHE A O 1
ATOM 2065 N N . ALA A 1 136 ? 6.580 -1.116 -5.976 1.00 11.08 454 ALA A N 1
ATOM 2066 C CA . ALA A 1 136 ? 7.568 -0.058 -6.075 1.00 11.50 454 ALA A CA 1
ATOM 2067 C C . ALA A 1 136 ? 7.192 0.799 -7.287 1.00 10.38 454 ALA A C 1
ATOM 2068 O O . ALA A 1 136 ? 6.639 0.304 -8.294 1.00 10.17 454 ALA A O 1
ATOM 2075 N N . PHE A 1 137 ? 7.493 2.095 -7.181 1.00 10.00 455 PHE A N 1
ATOM 2076 C CA . PHE A 1 137 ? 7.493 2.966 -8.382 1.00 10.54 455 PHE A CA 1
ATOM 2077 C C . PHE A 1 137 ? 8.844 2.718 -9.033 1.00 10.28 455 PHE A C 1
ATOM 2078 O O . PHE A 1 137 ? 9.870 3.285 -8.669 1.00 10.68 455 PHE A O 1
ATOM 2095 N N . GLN A 1 138 ? 8.900 1.741 -9.968 1.00 8.79 456 GLN A N 1
ATOM 2096 C CA . GLN A 1 138 ? 10.156 1.293 -10.528 1.00 10.57 456 GLN A CA 1
ATOM 2097 C C . GLN A 1 138 ? 10.588 2.215 -11.668 1.00 11.39 456 GLN A C 1
ATOM 2098 O O . GLN A 1 138 ? 9.773 2.466 -12.590 1.00 10.47 456 GLN A O 1
ATOM 2112 N N . PRO A 1 139 ? 11.811 2.746 -11.628 1.00 12.72 457 PRO A N 1
ATOM 2113 C CA . PRO A 1 139 ? 12.263 3.675 -12.674 1.00 13.69 457 PRO A CA 1
ATOM 2114 C C . PRO A 1 139 ? 12.499 2.911 -13.945 1.00 15.66 457 PRO A C 1
ATOM 2115 O O . PRO A 1 139 ? 12.769 1.706 -13.908 1.00 16.04 457 PRO A O 1
ATOM 2126 N N . LEU A 1 140 ? 12.382 3.610 -15.078 1.00 16.79 458 LEU A N 1
ATOM 2127 C CA . LEU A 1 140 ? 12.600 2.928 -16.366 1.00 18.96 458 LEU A CA 1
ATOM 2128 C C . LEU A 1 140 ? 14.061 2.580 -16.568 1.00 22.61 458 LEU A C 1
ATOM 2129 O O . LEU A 1 140 ? 14.362 1.582 -17.224 1.00 23.81 458 LEU A O 1
ATOM 2145 N N . LYS A 1 141 ? 14.956 3.393 -16.037 1.00 24.23 459 LYS A N 1
ATOM 2146 C CA . LYS A 1 141 ? 16.395 3.168 -16.041 1.00 27.19 459 LYS A CA 1
ATOM 2147 C C . LYS A 1 141 ? 16.845 2.932 -14.615 1.00 26.80 459 LYS A C 1
ATOM 2148 O O . LYS A 1 141 ? 16.512 3.712 -13.723 1.00 24.58 459 LYS A O 1
ATOM 2167 N N . LYS A 1 142 ? 17.621 1.868 -14.415 1.00 28.98 460 LYS A N 1
ATOM 2168 C CA . LYS A 1 142 ? 18.001 1.457 -13.070 1.00 31.66 460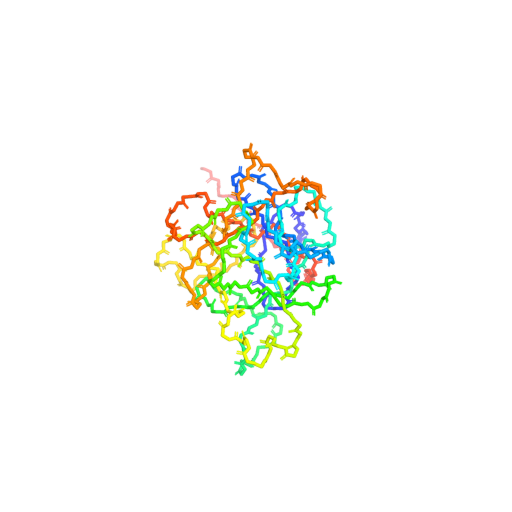 LYS A CA 1
ATOM 2169 C C . LYS A 1 142 ? 18.787 2.530 -12.331 1.00 31.36 460 LYS A C 1
ATOM 2170 O O . LYS A 1 142 ? 18.712 2.612 -11.099 1.00 32.10 460 LYS A O 1
ATOM 2189 N N . SER A 1 143 ? 19.550 3.347 -13.051 1.00 31.06 461 SER A N 1
ATOM 2190 C CA . SER A 1 143 ? 20.362 4.381 -12.415 1.00 31.08 461 SER A CA 1
ATOM 2191 C C . SER A 1 143 ? 19.531 5.448 -11.703 1.00 29.24 461 SER A C 1
ATOM 2192 O O . SER A 1 143 ? 20.097 6.225 -10.912 1.00 28.97 461 SER A O 1
ATOM 2200 N N . ASP A 1 144 ? 18.222 5.493 -11.936 1.00 26.24 462 ASP A N 1
ATOM 2201 C CA . ASP A 1 144 ? 17.354 6.483 -11.319 1.00 25.86 462 ASP A CA 1
ATOM 2202 C C . ASP A 1 144 ? 16.740 5.967 -10.024 1.00 23.41 462 ASP A C 1
ATOM 2203 O O . ASP A 1 144 ? 15.932 6.677 -9.413 1.00 21.51 462 ASP A O 1
ATOM 2212 N N . GLU A 1 145 ? 17.108 4.764 -9.591 1.00 23.63 463 GLU A N 1
ATOM 2213 C CA . GLU A 1 145 ? 16.715 4.321 -8.260 1.00 25.72 463 GLU A CA 1
ATOM 2214 C C . GLU A 1 145 ? 17.166 5.338 -7.215 1.00 23.16 463 GLU A C 1
ATOM 2215 O O . GLU A 1 145 ? 18.270 5.888 -7.275 1.00 23.36 463 GLU A O 1
ATOM 2227 N N . GLY A 1 146 ? 16.292 5.640 -6.281 1.00 22.72 464 GLY A N 1
ATOM 2228 C CA . GLY A 1 146 ? 16.603 6.587 -5.250 1.00 22.56 464 GLY A CA 1
ATOM 2229 C C . GLY A 1 146 ? 16.316 8.033 -5.612 1.00 23.18 464 GLY A C 1
ATOM 2230 O O . GLY A 1 146 ? 16.430 8.912 -4.742 1.00 23.99 464 GLY A O 1
ATOM 2234 N N . HIS A 1 147 ? 15.975 8.318 -6.858 1.00 22.59 465 HIS A N 1
ATOM 2235 C CA . HIS A 1 147 ? 15.557 9.671 -7.220 1.00 23.03 465 HIS A CA 1
ATOM 2236 C C . HIS A 1 147 ? 14.114 9.957 -6.744 1.00 18.99 465 HIS A C 1
ATOM 2237 O O . HIS A 1 147 ? 13.301 9.077 -6.489 1.00 17.41 465 HIS A O 1
ATOM 2251 N N . VAL A 1 148 ? 13.805 11.242 -6.615 1.00 18.08 466 VAL A N 1
ATOM 2252 C CA . VAL A 1 148 ? 12.527 11.649 -6.054 1.00 17.10 466 VAL A CA 1
ATOM 2253 C C . VAL A 1 148 ? 11.384 11.404 -7.034 1.00 14.85 466 VAL A C 1
ATOM 2254 O O . VAL A 1 148 ? 11.427 11.806 -8.213 1.00 15.32 466 VAL A O 1
ATOM 2267 N N . LEU A 1 149 ? 10.305 10.825 -6.543 1.00 13.42 467 LEU A N 1
ATOM 2268 C CA . LEU A 1 149 ? 9.077 10.751 -7.325 1.00 11.80 467 LEU A CA 1
ATOM 2269 C C . LEU A 1 149 ? 8.363 12.071 -7.306 1.00 11.73 467 LEU A C 1
ATOM 2270 O O . LEU A 1 149 ? 8.159 12.672 -6.249 1.00 11.82 467 LEU A O 1
ATOM 2286 N N . LYS A 1 150 ? 8.052 12.565 -8.495 1.00 11.73 468 LYS A N 1
ATOM 2287 C CA . LYS A 1 150 ? 7.261 13.778 -8.676 1.00 12.70 468 LYS A CA 1
ATOM 2288 C C . LYS A 1 150 ? 6.047 13.479 -9.526 1.00 12.65 468 LYS A C 1
ATOM 2289 O O . LYS A 1 150 ? 6.105 12.600 -10.412 1.00 14.19 468 LYS A O 1
ATOM 2308 N N . SER A 1 151 ? 4.982 14.229 -9.290 1.00 10.53 469 SER A N 1
ATOM 2309 C CA . SER A 1 151 ? 3.780 14.092 -10.103 1.00 10.15 469 SER A CA 1
ATOM 2310 C C . SER A 1 151 ? 4.007 14.565 -11.550 1.00 10.84 469 SER A C 1
ATOM 2311 O O . SER A 1 151 ? 4.801 15.471 -11.836 1.00 10.34 469 SER A O 1
ATOM 2318 N N . LYS A 1 152 ? 3.343 13.870 -12.456 1.00 10.36 470 LYS A N 1
ATOM 2319 C CA . LYS A 1 152 ? 3.212 14.214 -13.872 1.00 11.23 470 LYS A CA 1
ATOM 2320 C C . LYS A 1 152 ? 4.445 14.008 -14.723 1.00 11.09 470 LYS A C 1
ATOM 2321 O O . LYS A 1 152 ? 4.295 13.648 -15.903 1.00 12.61 470 LYS A O 1
ATOM 2340 N N . THR A 1 153 ? 5.642 14.218 -14.177 1.00 10.93 471 THR A N 1
ATOM 2341 C CA . THR A 1 153 ? 6.847 14.305 -14.974 1.00 10.95 471 THR A CA 1
ATOM 2342 C C . THR A 1 153 ? 7.758 13.109 -14.833 1.00 11.19 471 THR A C 1
ATOM 2343 O O . THR A 1 153 ? 8.735 13.011 -15.578 1.00 16.61 471 THR A O 1
ATOM 2354 N N . VAL A 1 154 ? 7.460 12.171 -13.925 1.00 9.12 472 VAL A N 1
ATOM 2355 C CA . VAL A 1 154 ? 8.332 11.046 -13.663 1.00 10.04 472 VAL A CA 1
ATOM 2356 C C . VAL A 1 154 ? 7.613 9.755 -14.085 1.00 10.51 472 VAL A C 1
ATOM 2357 O O . VAL A 1 154 ? 6.621 9.369 -13.477 1.00 11.25 472 VAL A O 1
ATOM 2370 N N . SER A 1 155 ? 8.115 9.091 -15.124 1.00 10.78 473 SER A N 1
ATOM 2371 C CA . SER A 1 155 ? 7.601 7.799 -15.577 1.00 10.60 473 SER A CA 1
ATOM 2372 C C . SER A 1 155 ? 8.030 6.705 -14.606 1.00 9.49 473 SER A C 1
ATOM 2373 O O . SER A 1 155 ? 9.131 6.746 -14.046 1.00 11.73 473 SER A O 1
ATOM 2381 N N . PHE A 1 156 ? 7.194 5.680 -14.495 1.00 8.75 474 PHE A N 1
ATOM 2382 C CA . PHE A 1 156 ? 7.579 4.501 -13.738 1.00 8.47 474 PHE A CA 1
ATOM 2383 C C . PHE A 1 156 ? 6.748 3.315 -14.206 1.00 8.96 474 PHE A C 1
ATOM 2384 O O . PHE A 1 156 ? 5.686 3.477 -14.795 1.00 9.45 474 PHE A O 1
ATOM 2401 N N . ARG A 1 157 ? 7.168 2.121 -13.811 1.00 9.24 475 ARG A N 1
ATOM 2402 C CA . ARG A 1 157 ? 6.328 0.936 -13.810 1.00 9.79 475 ARG A CA 1
ATOM 2403 C C . ARG A 1 157 ? 5.807 0.769 -12.389 1.00 8.62 475 ARG A C 1
ATOM 2404 O O . ARG A 1 157 ? 6.557 0.978 -11.406 1.00 10.06 475 ARG A O 1
ATOM 2425 N N . LEU A 1 158 ? 4.550 0.373 -12.290 1.00 9.83 476 LEU A N 1
ATOM 2426 C CA . LEU A 1 158 ? 3.964 0.033 -10.966 1.00 10.42 476 LEU A CA 1
ATOM 2427 C C . LEU A 1 158 ? 4.269 -1.452 -10.789 1.00 10.49 476 LEU A C 1
ATOM 2428 O O . LEU A 1 158 ? 3.539 -2.303 -11.314 1.00 10.86 476 LEU A O 1
ATOM 2444 N N . PHE A 1 159 ? 5.319 -1.743 -10.033 1.00 10.65 477 PHE A N 1
ATOM 2445 C CA . PHE A 1 159 ? 5.951 -3.061 -10.023 1.00 10.39 477 PHE A CA 1
ATOM 2446 C C . PHE A 1 159 ? 5.581 -3.805 -8.739 1.00 10.65 477 PHE A C 1
ATOM 2447 O O . PHE A 1 159 ? 5.664 -3.259 -7.632 1.00 11.08 477 PHE A O 1
ATOM 2464 N N . HIS A 1 160 ? 5.143 -5.066 -8.870 1.00 10.14 478 HIS A N 1
ATOM 2465 C CA . HIS A 1 160 ? 4.820 -5.878 -7.714 1.00 10.22 478 HIS A CA 1
ATOM 2466 C C . HIS A 1 160 ? 6.034 -6.655 -7.229 1.00 11.28 478 HIS A C 1
ATOM 2467 O O . HIS A 1 160 ? 6.584 -7.485 -7.953 1.00 11.60 478 HIS A O 1
ATOM 2481 N N . VAL A 1 161 ? 6.420 -6.431 -5.982 1.00 11.06 479 VAL A N 1
ATOM 2482 C CA . VAL A 1 161 ? 7.684 -6.980 -5.514 1.00 12.79 479 VAL A CA 1
ATOM 2483 C C . VAL A 1 161 ? 7.627 -8.510 -5.468 1.00 14.12 479 VAL A C 1
ATOM 2484 O O . VAL A 1 161 ? 8.579 -9.192 -5.889 1.00 15.28 479 VAL A O 1
ATOM 2497 N N . ASP A 1 162 ? 6.536 -9.087 -4.923 1.00 14.38 480 ASP A N 1
ATOM 2498 C CA . ASP A 1 162 ? 6.544 -10.539 -4.624 1.00 15.28 480 ASP A CA 1
ATOM 2499 C C . ASP A 1 162 ? 6.547 -11.379 -5.900 1.00 15.63 480 ASP A C 1
ATOM 2500 O O . ASP A 1 162 ? 7.096 -12.484 -5.910 1.00 17.07 480 ASP A O 1
ATOM 2509 N N . THR A 1 163 ? 5.874 -10.932 -6.966 1.00 14.30 481 THR A N 1
ATOM 2510 C CA . THR A 1 163 ? 5.753 -11.761 -8.185 1.00 13.86 481 THR A CA 1
ATOM 2511 C C . THR A 1 163 ? 6.457 -11.178 -9.399 1.00 13.08 481 THR A C 1
ATOM 2512 O O . THR A 1 163 ? 6.481 -11.836 -10.454 1.00 13.92 481 THR A O 1
ATOM 2523 N N . SER A 1 164 ? 7.064 -9.990 -9.283 1.00 13.20 482 SER A N 1
ATOM 2524 C CA . SER A 1 164 ? 7.857 -9.419 -10.347 1.00 13.40 482 SER A CA 1
ATOM 2525 C C . SER A 1 164 ? 7.034 -9.209 -11.613 1.00 12.10 482 SER A C 1
ATOM 2526 O O . SER A 1 164 ? 7.501 -9.501 -12.740 1.00 14.76 482 SER A O 1
ATOM 2534 N N . VAL A 1 165 ? 5.838 -8.617 -11.471 1.00 10.85 483 VAL A N 1
ATOM 2535 C CA . VAL A 1 165 ? 5.045 -8.201 -12.624 1.00 11.08 483 VAL A CA 1
ATOM 2536 C C . VAL A 1 165 ? 4.902 -6.687 -12.583 1.00 10.45 483 VAL A C 1
ATOM 2537 O O . VAL A 1 165 ? 5.081 -6.052 -11.529 1.00 11.12 483 VAL A O 1
ATOM 2550 N N . ALA A 1 166 ? 4.593 -6.116 -13.733 1.00 10.58 484 ALA A N 1
ATOM 2551 C CA . ALA A 1 166 ? 4.289 -4.694 -13.862 1.00 9.79 484 ALA A CA 1
ATOM 2552 C C . ALA A 1 166 ? 2.821 -4.510 -14.198 1.00 9.50 484 ALA A C 1
ATOM 2553 O O . ALA A 1 166 ? 2.303 -5.139 -15.123 1.00 10.53 484 ALA A O 1
ATOM 2560 N N . LEU A 1 167 ? 2.123 -3.637 -13.463 1.00 8.33 485 LEU A N 1
ATOM 2561 C CA . LEU A 1 167 ? 0.691 -3.463 -13.692 1.00 8.19 485 LEU A CA 1
ATOM 2562 C C . LEU A 1 167 ? 0.453 -2.797 -15.057 1.00 9.18 485 LEU A C 1
ATOM 2563 O O . LEU A 1 167 ? 1.186 -1.894 -15.474 1.00 9.08 485 LEU A O 1
ATOM 2579 N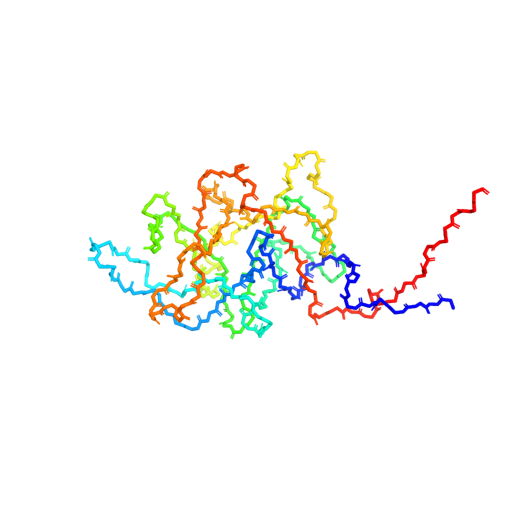 N . TRP A 1 168 ? -0.555 -3.292 -15.748 1.00 8.98 486 TRP A N 1
ATOM 2580 C CA . TRP A 1 168 ? -0.790 -3.012 -17.165 1.00 9.27 486 TRP A CA 1
ATOM 2581 C C . TRP A 1 168 ? -2.273 -2.867 -17.417 1.00 9.34 486 TRP A C 1
ATOM 2582 O O . TRP A 1 168 ? -3.113 -3.431 -16.729 1.00 10.68 486 TRP A O 1
ATOM 2603 N N . THR A 1 169 ? -2.619 -2.042 -18.398 1.00 9.28 487 THR A N 1
ATOM 2604 C CA . THR A 1 169 ? -3.978 -1.920 -18.848 1.00 9.44 487 THR A CA 1
ATOM 2605 C C . THR A 1 169 ? -3.980 -1.697 -20.341 1.00 10.98 487 THR A C 1
ATOM 2606 O O . THR A 1 169 ? -2.931 -1.614 -20.967 1.00 13.42 487 THR A O 1
ATOM 2617 N N . HIS A 1 170 ? -5.174 -1.698 -20.885 1.00 10.44 488 HIS A N 1
ATOM 2618 C CA . HIS A 1 170 ? -5.361 -1.687 -22.356 1.00 10.45 488 HIS A CA 1
ATOM 2619 C C . HIS A 1 170 ? -6.766 -1.206 -22.651 1.00 11.51 488 HIS A C 1
ATOM 2620 O O . HIS A 1 170 ? -7.682 -1.297 -21.842 1.00 11.25 488 HIS A O 1
ATOM 2635 N N . ASN A 1 171 ? -6.946 -0.734 -23.895 1.00 11.93 489 ASN A N 1
ATOM 2636 C CA . ASN A 1 171 ? -8.238 -0.203 -24.299 1.00 12.88 489 ASN A CA 1
ATOM 2637 C C . ASN A 1 171 ? -8.625 -0.710 -25.693 1.00 13.14 489 ASN A C 1
ATOM 2638 O O . ASN A 1 171 ? -9.525 -0.143 -26.318 1.00 14.02 489 ASN A O 1
ATOM 2649 N N . ASP A 1 172 ? -8.025 -1.825 -26.119 1.00 11.99 490 ASP A N 1
ATOM 2650 C CA . ASP A 1 172 ? -8.510 -2.517 -27.330 1.00 12.68 490 ASP A CA 1
ATOM 2651 C C . ASP A 1 172 ? -9.878 -3.183 -27.102 1.00 12.41 490 ASP A C 1
ATOM 2652 O O . ASP A 1 172 ? -10.673 -3.351 -28.042 1.00 14.63 490 ASP A O 1
ATOM 2661 N N . GLU A 1 173 ? -10.115 -3.695 -25.892 1.00 11.52 491 GLU A N 1
ATOM 2662 C CA . GLU A 1 173 ? -11.386 -4.278 -25.504 1.00 14.64 491 GLU A CA 1
ATOM 2663 C C . GLU A 1 173 ? -11.542 -3.992 -24.028 1.00 13.35 491 GLU A C 1
ATOM 2664 O O . GLU A 1 173 ? -10.545 -3.913 -23.327 1.00 15.51 491 GLU A O 1
ATOM 2676 N N . LEU A 1 174 ? -12.752 -3.763 -23.616 1.00 11.53 492 LEU A N 1
ATOM 2677 C CA . LEU A 1 174 ? -13.042 -3.397 -22.232 1.00 11.58 492 LEU A CA 1
ATOM 2678 C C . LEU A 1 174 ? -13.664 -4.570 -21.483 1.00 12.31 492 LEU A C 1
ATOM 2679 O O . LEU A 1 174 ? -14.123 -5.560 -22.078 1.00 13.19 492 LEU A O 1
ATOM 2695 N N . LEU A 1 175 ? -13.724 -4.424 -20.168 1.00 12.28 493 LEU A N 1
ATOM 2696 C CA . LEU A 1 175 ? -14.411 -5.421 -19.366 1.00 12.49 493 LEU A CA 1
ATOM 2697 C C . LEU A 1 175 ? -15.907 -5.535 -19.715 1.00 14.17 493 LEU A C 1
ATOM 2698 O O . LEU A 1 175 ? -16.511 -4.610 -20.264 1.00 15.00 493 LEU A O 1
ATOM 2714 N N . PRO A 1 176 ? -16.527 -6.662 -19.432 1.00 16.00 494 PRO A N 1
ATOM 2715 C CA . PRO A 1 176 ? -17.968 -6.810 -19.693 1.00 17.92 494 PRO A CA 1
ATOM 2716 C C . PRO A 1 176 ? -18.798 -6.025 -18.687 1.00 16.98 494 PRO A C 1
ATOM 2717 O O . PRO A 1 176 ? -18.254 -5.275 -17.870 1.00 16.57 494 PRO A O 1
ATOM 2728 N N . ASP A 1 177 ? -20.107 -6.215 -18.714 1.00 18.61 495 ASP A N 1
ATOM 2729 C CA . ASP A 1 177 ? -20.996 -5.497 -17.816 1.00 20.44 495 ASP A CA 1
ATOM 2730 C C . ASP A 1 177 ? -20.646 -5.694 -16.349 1.00 17.33 495 ASP A C 1
ATOM 2731 O O . ASP A 1 177 ? -20.862 -4.780 -15.547 1.00 17.77 495 ASP A O 1
ATOM 2740 N N . TRP A 1 178 ? -20.141 -6.857 -15.952 1.00 16.54 496 TRP A N 1
ATOM 2741 C CA . TRP A 1 178 ? -19.789 -7.048 -14.527 1.00 16.59 496 TRP A CA 1
ATOM 2742 C C . TRP A 1 178 ? -18.675 -6.091 -14.070 1.00 14.99 496 TRP A C 1
ATOM 2743 O O . TRP A 1 178 ? -18.551 -5.817 -12.857 1.00 15.55 496 TRP A O 1
ATOM 2764 N N . GLY A 1 179 ? -17.874 -5.549 -15.011 1.00 12.76 497 GLY A N 1
ATOM 2765 C CA . GLY A 1 179 ? -16.779 -4.621 -14.757 1.00 12.57 497 GLY A CA 1
ATOM 2766 C C . GLY A 1 179 ? -17.123 -3.219 -15.262 1.00 13.52 497 GLY A C 1
ATOM 2767 O O . GLY A 1 179 ? -16.217 -2.378 -15.390 1.00 13.83 497 GLY A O 1
ATOM 2771 N N . PHE A 1 180 ? -18.422 -2.975 -15.500 1.00 14.50 498 PHE A N 1
ATOM 2772 C CA . PHE A 1 180 ? -18.955 -1.671 -15.929 1.00 14.82 498 PHE A CA 1
ATOM 2773 C C . PHE A 1 180 ? -18.279 -1.111 -17.144 1.00 13.95 498 PHE A C 1
ATOM 2774 O O . PHE A 1 180 ? -18.219 0.092 -17.357 1.00 14.15 498 PHE A O 1
ATOM 2791 N N . GLN A 1 181 ? -17.862 -2.005 -18.032 1.00 15.09 499 GLN A N 1
ATOM 2792 C CA . GLN A 1 181 ? -17.204 -1.589 -19.287 1.00 16.10 499 GLN A CA 1
ATOM 2793 C C . GLN A 1 181 ? -16.045 -0.617 -19.006 1.00 13.25 499 GLN A C 1
ATOM 2794 O O . GLN A 1 181 ? -15.808 0.347 -19.722 1.00 14.66 499 GLN A O 1
ATOM 2808 N N . GLN A 1 182 ? -15.293 -0.886 -17.906 1.00 11.55 500 GLN A N 1
ATOM 2809 C CA . GLN A 1 182 ? -14.023 -0.244 -17.629 1.00 11.30 500 GLN A CA 1
ATOM 2810 C C . GLN A 1 182 ? -12.840 -1.053 -18.209 1.00 10.32 500 GLN A C 1
ATOM 2811 O O . GLN A 1 182 ? -12.996 -2.128 -18.762 1.00 10.93 500 GLN A O 1
ATOM 2826 N N . GLN A 1 183 ? -11.673 -0.484 -18.166 1.00 9.29 501 GLN A N 1
ATOM 2827 C CA . GLN A 1 183 ? -10.485 -1.185 -18.636 1.00 9.27 501 GLN A CA 1
ATOM 2828 C C . GLN A 1 183 ? -10.043 -2.250 -17.651 1.00 9.26 501 GLN A C 1
ATOM 2829 O O . GLN A 1 183 ? -10.075 -2.050 -16.427 1.00 9.86 501 GLN A O 1
ATOM 2843 N N . GLU A 1 184 ? -9.674 -3.409 -18.190 1.00 9.94 502 GLU A N 1
ATOM 2844 C CA . GLU A 1 184 ? -9.037 -4.428 -17.351 1.00 10.15 502 GLU A CA 1
ATOM 2845 C C . GLU A 1 184 ? -7.640 -3.953 -16.911 1.00 10.32 502 GLU A C 1
ATOM 2846 O O . GLU A 1 184 ? -6.887 -3.335 -17.679 1.00 11.35 502 GLU A O 1
ATOM 2858 N N . ILE A 1 185 ? -7.288 -4.258 -15.654 1.00 11.24 503 ILE A N 1
ATOM 2859 C CA . ILE A 1 185 ? -5.938 -4.123 -15.145 1.00 10.87 503 ILE A CA 1
ATOM 2860 C C . ILE A 1 185 ? -5.445 -5.533 -14.847 1.00 10.65 503 ILE A C 1
ATOM 2861 O O . ILE A 1 185 ? -6.198 -6.343 -14.283 1.00 11.64 503 ILE A O 1
ATOM 2877 N N . ASN A 1 186 ? -4.220 -5.835 -15.224 1.00 9.24 504 ASN A N 1
ATOM 2878 C CA . ASN A 1 186 ? -3.569 -7.105 -14.823 1.00 9.85 504 ASN A CA 1
ATOM 2879 C C . ASN A 1 186 ? -2.059 -6.929 -14.652 1.00 10.33 504 ASN A C 1
ATOM 2880 O O . ASN A 1 186 ? -1.484 -5.880 -14.947 1.00 10.30 504 ASN A O 1
ATOM 2891 N N . GLY A 1 187 ? -1.413 -7.941 -14.077 1.00 10.08 505 GLY A N 1
ATOM 2892 C CA . GLY A 1 187 ? -0.002 -7.892 -13.874 1.00 11.07 505 GLY A CA 1
ATOM 2893 C C . GLY A 1 187 ? 0.746 -8.574 -14.989 1.00 10.36 505 GLY A C 1
ATOM 2894 O O . GLY A 1 187 ? 0.639 -9.796 -15.198 1.00 12.20 505 GLY A O 1
ATOM 2898 N N . ASN A 1 188 ? 1.440 -7.765 -15.759 1.00 9.94 506 ASN A N 1
ATOM 2899 C CA . ASN A 1 188 ? 2.156 -8.203 -16.964 1.00 9.95 506 ASN A CA 1
ATOM 2900 C C . ASN A 1 188 ? 3.540 -8.758 -16.607 1.00 10.68 506 ASN A C 1
ATOM 2901 O O . ASN A 1 188 ? 4.356 -8.072 -15.981 1.00 12.24 506 ASN A O 1
ATOM 2912 N N . LYS A 1 189 ? 3.827 -10.003 -17.014 1.00 11.89 507 LYS A N 1
ATOM 2913 C CA . LYS A 1 189 ? 5.122 -10.608 -16.790 1.00 13.08 507 LYS A CA 1
ATOM 2914 C C . LYS A 1 189 ? 6.198 -10.055 -17.7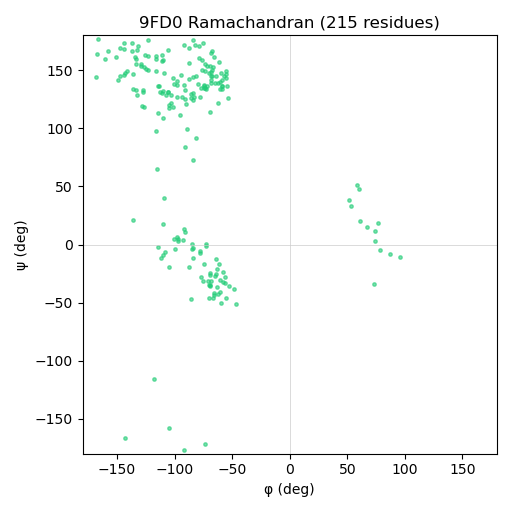14 1.00 15.58 507 LYS A C 1
ATOM 2915 O O . LYS A 1 189 ? 7.383 -10.185 -17.405 1.00 17.72 507 LYS A O 1
ATOM 2934 N N . LYS A 1 190 ? 5.810 -9.385 -18.804 1.00 16.62 508 LYS A N 1
ATOM 2935 C CA . LYS A 1 190 ? 6.773 -8.788 -19.711 1.00 19.03 508 LYS A CA 1
ATOM 2936 C C . LYS A 1 190 ? 7.007 -7.364 -19.227 1.00 17.31 508 LYS A C 1
ATOM 2937 O O . LYS A 1 190 ? 6.435 -6.394 -19.747 1.00 17.17 508 LYS A O 1
ATOM 2956 N N . VAL A 1 191 ? 7.907 -7.242 -18.247 1.00 16.88 509 VAL A N 1
ATOM 2957 C CA . VAL A 1 191 ? 8.050 -5.989 -17.493 1.00 16.72 509 VAL A CA 1
ATOM 2958 C C . VAL A 1 191 ? 8.498 -4.854 -18.393 1.00 16.93 509 VAL A C 1
ATOM 2959 O O . VAL A 1 191 ? 8.015 -3.724 -18.242 1.00 15.80 509 VAL A O 1
ATOM 2972 N N . ILE A 1 192 ? 9.376 -5.128 -19.391 1.00 19.18 510 ILE A N 1
ATOM 2973 C CA . ILE A 1 192 ? 9.930 -4.000 -20.181 1.00 21.36 510 ILE A CA 1
ATOM 2974 C C . ILE A 1 192 ? 8.989 -3.425 -21.244 1.00 20.85 510 ILE A C 1
ATOM 2975 O O . ILE A 1 192 ? 9.372 -2.447 -21.910 1.00 21.61 510 ILE A O 1
ATOM 2991 N N . ASP A 1 193 ? 7.812 -3.992 -21.497 1.00 20.24 511 ASP A N 1
ATOM 2992 C CA . ASP A 1 193 ? 6.891 -3.408 -22.469 1.00 19.23 511 ASP A CA 1
ATOM 2993 C C . ASP A 1 193 ? 6.660 -1.930 -22.094 1.00 17.60 511 ASP A C 1
ATOM 2994 O O . ASP A 1 193 ? 6.366 -1.642 -20.943 1.00 15.46 511 ASP A O 1
ATOM 3003 N N . PRO A 1 194 ? 6.861 -0.988 -23.006 1.00 16.75 512 PRO A N 1
ATOM 3004 C CA . PRO A 1 194 ? 6.579 0.440 -22.679 1.00 15.98 512 PRO A CA 1
ATOM 3005 C C . PRO A 1 194 ? 5.123 0.697 -22.340 1.00 13.28 512 PRO A C 1
ATOM 3006 O O . PRO A 1 194 ? 4.813 1.736 -21.727 1.00 13.47 512 PRO A O 1
ATOM 3017 N N . SER A 1 195 ? 4.206 -0.218 -22.679 1.00 12.23 513 SER A N 1
ATOM 3018 C CA . SER A 1 195 ? 2.822 -0.050 -22.272 1.00 12.19 513 SER A CA 1
ATOM 3019 C C . SER A 1 195 ? 2.605 -0.307 -20.763 1.00 11.75 513 SER A C 1
ATOM 3020 O O . SER A 1 195 ? 1.482 -0.221 -20.285 1.00 12.94 513 SER A O 1
ATOM 3028 N N . ASN A 1 196 ? 3.654 -0.623 -20.037 1.00 10.34 514 ASN A N 1
ATOM 3029 C CA . ASN A 1 196 ? 3.577 -0.739 -18.579 1.00 9.06 514 ASN A CA 1
ATOM 3030 C C . ASN A 1 196 ? 3.908 0.594 -17.890 1.00 8.61 514 ASN A C 1
ATOM 3031 O O . ASN A 1 196 ? 4.048 0.627 -16.679 1.00 9.27 514 ASN A O 1
ATOM 3042 N N . ASN A 1 197 ? 3.996 1.706 -18.634 1.00 8.87 515 ASN A N 1
ATOM 3043 C CA . ASN A 1 197 ? 4.449 2.980 -18.044 1.00 8.92 515 ASN A CA 1
ATOM 3044 C C . ASN A 1 197 ? 3.283 3.822 -17.537 1.00 8.28 515 ASN A C 1
ATOM 3045 O O . ASN A 1 197 ? 2.251 3.969 -18.207 1.00 8.67 515 ASN A O 1
ATOM 3056 N N . TRP A 1 198 ? 3.477 4.412 -16.343 1.00 7.62 516 TRP A N 1
ATOM 3057 C CA . TRP A 1 198 ? 2.472 5.212 -15.698 1.00 7.53 516 TRP A CA 1
ATOM 3058 C C . TRP A 1 198 ? 3.129 6.527 -15.230 1.00 5.72 516 TRP A C 1
ATOM 3059 O O . TRP A 1 198 ? 4.355 6.648 -15.244 1.00 7.89 516 TRP A O 1
ATOM 3080 N N . VAL A 1 199 ? 2.300 7.484 -14.768 1.00 6.92 517 VAL A N 1
ATOM 3081 C CA . VAL A 1 199 ? 2.760 8.628 -13.977 1.00 7.69 517 VAL A CA 1
ATOM 3082 C C . VAL A 1 199 ? 1.842 8.769 -12.776 1.00 8.21 517 VAL A C 1
ATOM 3083 O O . VAL A 1 199 ? 0.718 8.241 -12.758 1.00 7.60 517 VAL A O 1
ATOM 3096 N N . VAL A 1 200 ? 2.281 9.598 -11.802 1.00 7.51 518 VAL A N 1
ATOM 3097 C CA . VAL A 1 200 ? 1.316 10.098 -10.804 1.00 8.22 518 VAL A CA 1
ATOM 3098 C C . VAL A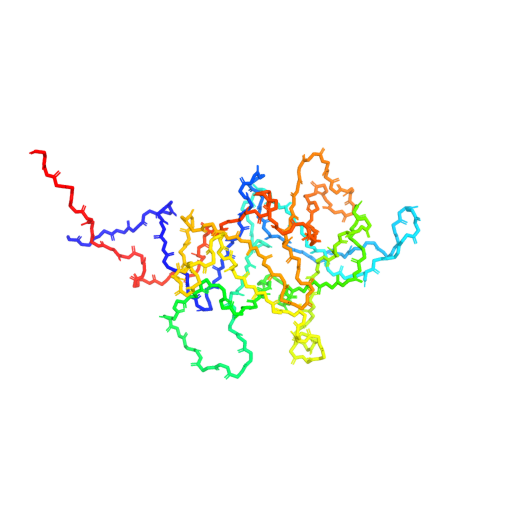 1 200 ? 0.652 11.349 -11.381 1.00 10.41 518 VAL A C 1
ATOM 3099 O O . VAL A 1 200 ? 1.351 12.255 -11.849 1.00 12.09 518 VAL A O 1
ATOM 3112 N N . ASP A 1 201 ? -0.672 11.375 -11.425 1.00 11.16 519 ASP A N 1
ATOM 3113 C CA . ASP A 1 201 ? -1.383 12.504 -12.040 1.00 12.08 519 ASP A CA 1
ATOM 3114 C C . ASP A 1 201 ? -1.611 13.657 -11.089 1.00 15.08 519 ASP A C 1
ATOM 3115 O O . ASP A 1 201 ? -1.606 14.788 -11.564 1.00 18.49 519 ASP A O 1
ATOM 3124 N N . GLU A 1 202 ? -2.077 13.383 -9.907 1.00 13.40 520 GLU A N 1
ATOM 3125 C CA . GLU A 1 202 ? -2.538 14.397 -8.966 1.00 14.51 520 GLU A CA 1
ATOM 3126 C C . GLU A 1 202 ? -2.176 13.979 -7.567 1.00 12.93 520 GLU A C 1
ATOM 3127 O O . GLU A 1 202 ? -2.209 12.796 -7.225 1.00 12.34 520 GLU A O 1
ATOM 3139 N N . ILE A 1 203 ? -1.858 14.957 -6.739 1.00 12.30 521 ILE A N 1
ATOM 3140 C CA . ILE A 1 203 ? -1.751 14.800 -5.289 1.00 12.36 521 ILE A CA 1
ATOM 3141 C C . ILE A 1 203 ? -2.933 15.576 -4.717 1.00 12.14 521 ILE A C 1
ATOM 3142 O O . ILE A 1 203 ? -2.952 16.811 -4.774 1.00 14.41 521 ILE A O 1
ATOM 3158 N N . VAL A 1 204 ? -3.909 14.835 -4.201 1.00 13.10 522 VAL A N 1
ATOM 3159 C CA . VAL A 1 204 ? -5.208 15.385 -3.834 1.00 15.13 522 VAL A CA 1
ATOM 3160 C C . VAL A 1 204 ? -5.123 16.183 -2.540 1.00 16.27 522 VAL A C 1
ATOM 3161 O O . VAL A 1 204 ? -5.927 17.109 -2.327 1.00 17.97 522 VAL A O 1
ATOM 3174 N N . ASN A 1 205 ? -4.226 15.797 -1.633 1.00 15.88 523 ASN A N 1
ATOM 3175 C CA . ASN A 1 205 ? -4.099 16.399 -0.299 1.00 17.59 523 ASN A CA 1
ATOM 3176 C C . ASN A 1 205 ? -2.821 17.218 -0.175 1.00 19.97 523 ASN A C 1
ATOM 3177 O O . ASN A 1 205 ? -2.159 17.260 0.862 1.00 21.01 523 ASN A O 1
ATOM 3188 N N . LEU A 1 206 ? -2.501 17.937 -1.232 1.00 21.97 524 LEU A N 1
ATOM 3189 C CA . LEU A 1 206 ? -1.307 18.766 -1.258 1.00 23.31 524 LEU A CA 1
ATOM 3190 C C . LEU A 1 206 ? -1.343 19.840 -0.164 1.00 26.53 524 LEU A C 1
ATOM 3191 O O . LEU A 1 206 ? -2.324 20.556 -0.033 1.00 28.75 524 LEU A O 1
ATOM 3207 N N . ASP A 1 207 ? -0.237 19.993 0.566 1.00 28.07 525 ASP A N 1
ATOM 3208 C CA . ASP A 1 207 ? -0.102 20.916 1.700 1.00 30.43 525 ASP A CA 1
ATOM 3209 C C . ASP A 1 207 ? 0.334 22.290 1.172 1.00 30.25 525 ASP A C 1
ATOM 3210 O O . ASP A 1 207 ? 0.710 22.440 0.022 1.00 28.56 525 ASP A O 1
ATOM 3219 N N . GLU A 1 208 ? 0.298 23.317 2.038 1.00 31.60 526 GLU A N 1
ATOM 3220 C CA . GLU A 1 208 ? 0.590 24.698 1.596 1.00 32.76 526 GLU A CA 1
ATOM 3221 C C . GLU A 1 208 ? 2.061 24.896 1.227 1.00 30.85 526 GLU A C 1
ATOM 3222 O O . GLU A 1 208 ? 2.377 25.555 0.222 1.00 30.79 526 GLU A O 1
ATOM 3234 N N . VAL A 1 209 ? 2.954 24.225 1.952 1.00 29.88 527 VAL A N 1
ATOM 3235 C CA . VAL A 1 209 ? 4.387 24.180 1.640 1.00 28.69 527 VAL A CA 1
ATOM 3236 C C . VAL A 1 209 ? 4.637 23.859 0.167 1.00 24.50 527 VAL A C 1
ATOM 3237 O O . VAL A 1 209 ? 5.564 24.400 -0.451 1.00 26.60 527 VAL A O 1
ATOM 3250 N N . ARG A 1 210 ? 3.826 22.969 -0.414 1.00 19.68 528 ARG A N 1
ATOM 3251 C CA . ARG A 1 210 ? 4.057 22.511 -1.769 1.00 16.01 528 ARG A CA 1
ATOM 3252 C C . ARG A 1 210 ? 3.178 23.211 -2.772 1.00 15.36 528 ARG A C 1
ATOM 3253 O O . ARG A 1 210 ? 3.361 22.998 -3.959 1.00 16.83 528 ARG A O 1
ATOM 3274 N N . LYS A 1 211 ? 2.264 24.077 -2.354 1.00 15.23 529 LYS A N 1
ATOM 3275 C CA . LYS A 1 211 ? 1.502 24.814 -3.356 1.00 16.55 529 LYS A CA 1
ATOM 3276 C C . LYS A 1 211 ? 2.196 26.110 -3.789 1.00 16.28 529 LYS A C 1
ATOM 3277 O O . LYS A 1 211 ? 1.867 26.640 -4.869 1.00 17.42 529 LYS A O 1
ATOM 3296 N N . VAL A 1 212 ? 3.131 26.609 -2.981 1.00 15.62 530 VAL A N 1
ATOM 3297 C CA . VAL A 1 212 ? 3.814 27.908 -3.172 1.00 17.02 530 VAL A CA 1
ATOM 3298 C C . VAL A 1 212 ? 5.174 27.643 -3.769 1.00 15.69 530 VAL A C 1
ATOM 3299 O O . VAL A 1 212 ? 5.922 26.789 -3.274 1.00 17.00 530 VAL A O 1
ATOM 3312 N N . TYR A 1 213 ? 5.576 28.471 -4.749 1.00 14.19 531 TYR A N 1
ATOM 3313 C CA . TYR A 1 213 ? 6.915 28.327 -5.286 1.00 13.31 531 TYR A CA 1
ATOM 3314 C C . TYR A 1 213 ? 7.395 29.692 -5.782 1.00 13.37 531 TYR A C 1
ATOM 3315 O O . TYR A 1 213 ? 6.582 30.594 -6.023 1.00 14.24 531 TYR A O 1
ATOM 3333 N N . ILE A 1 214 ? 8.704 29.826 -5.939 1.00 13.03 532 ILE A N 1
ATOM 3334 C CA . ILE A 1 214 ? 9.306 31.011 -6.578 1.00 12.20 532 ILE A CA 1
ATOM 3335 C C . ILE A 1 214 ? 9.681 30.658 -8.024 1.00 12.09 532 ILE A C 1
ATOM 3336 O O . ILE A 1 214 ? 10.524 29.782 -8.233 1.00 13.11 532 ILE A O 1
ATOM 3352 N N . PRO A 1 215 ? 9.100 31.321 -9.028 1.00 12.38 533 PRO A N 1
ATOM 3353 C CA . PRO A 1 215 ? 9.412 30.977 -10.430 1.00 12.15 533 PRO A CA 1
ATOM 3354 C C . PRO A 1 215 ? 10.887 31.028 -10.751 1.00 12.22 533 PRO A C 1
ATOM 3355 O O . PRO A 1 215 ? 11.647 31.869 -10.251 1.00 12.32 533 PRO A O 1
ATOM 3366 N N . LYS A 1 216 ? 11.315 30.096 -11.595 1.00 12.33 534 LYS A N 1
ATOM 3367 C CA . LYS A 1 216 ? 12.645 30.149 -12.099 1.00 13.19 534 LYS A CA 1
ATOM 3368 C C . LYS A 1 216 ? 12.720 31.246 -13.180 1.00 13.73 534 LYS A C 1
ATOM 3369 O O . LYS A 1 216 ? 11.779 31.471 -13.953 1.00 14.91 534 LYS A O 1
ATOM 3388 N N . VAL A 1 217 ? 13.892 31.827 -13.286 1.00 14.40 535 VAL A N 1
ATOM 3389 C CA . VAL A 1 217 ? 14.175 32.923 -14.214 1.00 15.45 535 VAL A CA 1
ATOM 3390 C C . VAL A 1 217 ? 14.833 32.354 -15.458 1.00 15.82 535 VAL A C 1
ATOM 3391 O O . VAL A 1 217 ? 15.845 31.643 -15.372 1.00 17.22 535 VAL A O 1
ATOM 3404 N N . VAL A 1 218 ? 14.261 32.671 -16.632 1.00 16.29 536 VAL A N 1
ATOM 3405 C CA . VAL A 1 218 ? 14.872 32.253 -17.897 1.00 17.68 536 VAL A CA 1
ATOM 3406 C C . VAL A 1 218 ? 16.097 33.105 -18.171 1.00 23.47 536 VAL A C 1
ATOM 3407 O O . VAL A 1 218 ? 16.011 34.322 -18.141 1.00 24.22 536 VAL A O 1
ATOM 3420 N N . LYS A 1 219 ? 17.160 32.497 -18.558 1.00 27.44 537 LYS A N 1
ATOM 3421 C CA . LYS A 1 219 ? 18.340 33.314 -18.843 1.00 30.67 537 LYS A CA 1
ATOM 3422 C C . LYS A 1 219 ? 18.233 33.951 -20.231 1.00 29.29 537 LYS A C 1
ATOM 3423 O O . LYS A 1 219 ? 17.742 33.311 -21.170 1.00 26.85 537 LYS A O 1
ATOM 3442 N N . PRO A 1 220 ? 18.619 35.220 -20.355 1.00 30.83 538 PRO A N 1
ATOM 3443 C CA . PRO A 1 220 ? 18.561 35.893 -21.643 1.00 31.70 538 PRO A CA 1
ATOM 3444 C C . PRO A 1 220 ? 19.592 35.296 -22.558 1.00 31.75 538 PRO A C 1
ATOM 3445 O O . PRO A 1 220 ? 20.635 34.801 -22.130 1.00 30.90 538 PRO A O 1
ATOM 3456 N N . LEU A 1 221 ? 19.315 35.385 -23.832 1.00 32.36 539 LEU A N 1
ATOM 3457 C CA . LEU A 1 221 ? 20.255 34.951 -24.841 1.00 34.73 539 LEU A CA 1
ATOM 3458 C C . LEU A 1 221 ? 21.348 35.985 -25.027 1.00 35.43 539 LEU A C 1
ATOM 3459 O O . LEU A 1 221 ? 21.278 37.046 -24.396 1.00 35.77 539 LEU A O 1
#

B-factor: mean 18.68, std 8.59, range [5.63, 50.9]

Foldseek 3Di:
DKDFDDQQDKFFDFAFFKFWKAFVPPQWTWFWDAFFDPQAAPVGFGFPRATAIFTHNDDDLRRIWGKHAAPPDDDDPPHFAWFPHKIWIARVVVRWTKFWDQGQDRPGRRWIHIHTHHPVCCVPPRVLRRIWGQHALDNVRTGPTAMAPPGKGFGAGDPPGFTKAWDDPFADPVSRPRTIHITTHNVRNDSSRIMGTHGRPPDDPVGRMDDDDDDDDD